Protein AF-0000000069062528 (afdb_homodimer)

Radius of gyration: 23.83 Å; Cα contacts (8 Å, |Δi|>4): 380; chains: 2; bounding box: 80×52×44 Å

pLDDT: mean 81.74, std 26.67, range [21.61, 98.94]

InterPro domains:
  IPR000010 Cystatin domain [PF00031] (59-100)
  IPR000010 Cystatin domain [cd00042] (25-85)
  IPR001713 Proteinase inhibitor I25A, stefin [PTHR11414] (23-120)
  IPR018073 Proteinase inhibitor I25, cystatin, conserved site [PS00287] (70-83)
  IPR046350 Cystatin superfamily [SSF54403] (22-120)

Organism: Magallana gigas (NCBI:txid29159)

Sequence (240 aa):
MQTFVFVAVALSVVCLVESRGLAGGLGRTKNATPQTQRLVDSVRDEILGQLPLGYDREQPLQLTAVSYREQVVAGVNYFIKVETGFNRYIHVRIYKDLRGDASVTSVQLEKTLSDPIEYFMQTFVFVAVALSVVCLVESRGLAGGLGRTKNATPQTQRLVDSVRDEILGQLPLGYDREQPLQLTAVSYREQVVAGVNYFIKVETGFNRYIHVRIYKDLRGDASVTSVQLEKTLSDPIEYF

Structure (mmCIF, N/CA/C/O backbone):
data_AF-0000000069062528-model_v1
#
loop_
_entity.id
_entity.type
_entity.pdbx_description
1 polymer 'Cystatin domain-containing protein'
#
loop_
_atom_site.group_PDB
_atom_site.id
_atom_site.type_symbol
_atom_site.label_atom_id
_atom_site.label_alt_id
_atom_site.label_comp_id
_atom_site.label_asym_id
_atom_site.label_entity_id
_atom_site.label_seq_id
_atom_site.pdbx_PDB_ins_code
_atom_site.Cartn_x
_atom_site.Cartn_y
_atom_site.Cartn_z
_atom_site.occupancy
_atom_site.B_iso_or_equiv
_atom_site.auth_seq_id
_atom_site.auth_comp_id
_atom_site.auth_asym_id
_atom_site.auth_atom_id
_atom_site.pdbx_PDB_model_num
ATOM 1 N N . MET A 1 1 ? -61.5 -9.25 10.086 1 27.09 1 MET A N 1
ATOM 2 C CA . MET A 1 1 ? -60.438 -9.164 11.078 1 27.09 1 MET A CA 1
ATOM 3 C C . MET A 1 1 ? -59.094 -9.492 10.445 1 27.09 1 MET A C 1
ATOM 5 O O . MET A 1 1 ? -58.719 -10.664 10.328 1 27.09 1 MET A O 1
ATOM 9 N N . GLN A 1 2 ? -58.688 -8.789 9.469 1 34.03 2 GLN A N 1
ATOM 10 C CA . GLN A 1 2 ? -57.531 -8.898 8.57 1 34.03 2 GLN A CA 1
ATOM 11 C C . GLN A 1 2 ? -56.219 -8.555 9.297 1 34.03 2 GLN A C 1
ATOM 13 O O . GLN A 1 2 ? -56.062 -7.426 9.766 1 34.03 2 GLN A O 1
ATOM 18 N N . THR A 1 3 ? -55.594 -9.609 10.031 1 31.77 3 THR A N 1
ATOM 19 C CA . THR A 1 3 ? -54.406 -9.469 10.867 1 31.77 3 THR A CA 1
ATOM 20 C C . THR A 1 3 ? -53.188 -9.195 10.008 1 31.77 3 THR A C 1
ATOM 22 O O . THR A 1 3 ? -52.844 -9.969 9.109 1 31.77 3 THR A O 1
ATOM 25 N N . PHE A 1 4 ? -52.906 -7.992 9.766 1 29.72 4 PHE A N 1
ATOM 26 C CA . PHE A 1 4 ? -51.688 -7.551 9.062 1 29.72 4 PHE A CA 1
ATOM 27 C C . PHE A 1 4 ? -50.438 -7.867 9.883 1 29.72 4 PHE A C 1
ATOM 29 O O . PHE A 1 4 ? -50.281 -7.367 10.992 1 29.72 4 PHE A O 1
ATOM 36 N N . VAL A 1 5 ? -49.906 -9.117 9.836 1 25.5 5 VAL A N 1
ATOM 37 C CA . VAL A 1 5 ? -48.688 -9.406 10.555 1 25.5 5 VAL A CA 1
ATOM 38 C C . VAL A 1 5 ? -47.5 -8.672 9.898 1 25.5 5 VAL A C 1
ATOM 40 O O . VAL A 1 5 ? -47.281 -8.82 8.695 1 25.5 5 VAL A O 1
ATOM 43 N N . PHE A 1 6 ? -47.094 -7.547 10.398 1 25.62 6 PHE A N 1
ATOM 44 C CA . PHE A 1 6 ? -45.938 -6.785 10 1 25.62 6 PHE A CA 1
ATOM 45 C C . PHE A 1 6 ? -44.656 -7.543 10.336 1 25.62 6 PHE A C 1
ATOM 47 O O . PH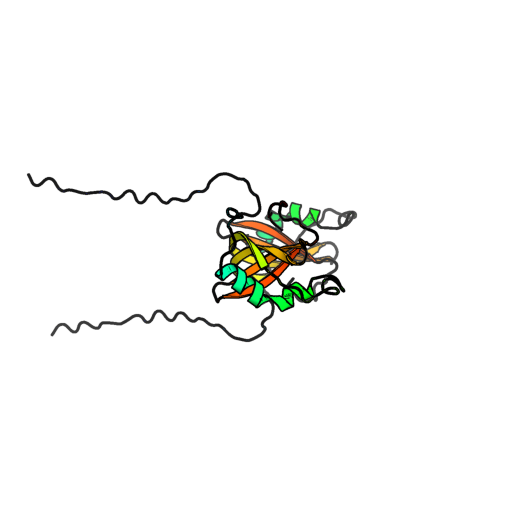E A 1 6 ? -44.375 -7.809 11.508 1 25.62 6 PHE A O 1
ATOM 54 N N . VAL A 1 7 ? -44.25 -8.594 9.734 1 24.59 7 VAL A N 1
ATOM 55 C CA . VAL A 1 7 ? -42.969 -9.148 10.164 1 24.59 7 VAL A CA 1
ATOM 56 C C . VAL A 1 7 ? -41.812 -8.234 9.719 1 24.59 7 VAL A C 1
ATOM 58 O O . VAL A 1 7 ? -41.656 -7.984 8.523 1 24.59 7 VAL A O 1
ATOM 61 N N . ALA A 1 8 ? -41.469 -7.309 10.633 1 25 8 ALA A N 1
ATOM 62 C CA . ALA A 1 8 ? -40.25 -6.512 10.469 1 25 8 ALA A CA 1
ATOM 63 C C . ALA A 1 8 ? -39 -7.402 10.352 1 25 8 ALA A C 1
ATOM 65 O O . ALA A 1 8 ? -38.75 -8.227 11.227 1 25 8 ALA A O 1
ATOM 66 N N . VAL A 1 9 ? -38.5 -7.668 9.125 1 26.27 9 VAL A N 1
ATOM 67 C CA . VAL A 1 9 ? -37.281 -8.352 8.797 1 26.27 9 VAL A CA 1
ATOM 68 C C . VAL A 1 9 ? -36.094 -7.531 9.305 1 26.27 9 VAL A C 1
ATOM 70 O O . VAL A 1 9 ? -35.875 -6.398 8.867 1 26.27 9 VAL A O 1
ATOM 73 N N . ALA A 1 10 ? -35.656 -7.766 10.641 1 23.61 10 ALA A N 1
ATOM 74 C CA . ALA A 1 10 ? -34.438 -7.176 11.203 1 23.61 10 ALA A CA 1
ATOM 75 C C . ALA A 1 10 ? -33.219 -7.48 10.32 1 23.61 10 ALA A C 1
ATOM 77 O O . ALA A 1 10 ? -32.938 -8.641 10.031 1 23.61 10 ALA A O 1
ATOM 78 N N . LEU A 1 11 ? -32.781 -6.617 9.469 1 27.12 11 LEU A N 1
ATOM 79 C CA . LEU A 1 11 ? -31.516 -6.574 8.742 1 27.12 11 LEU A CA 1
ATOM 80 C C . LEU A 1 11 ? -30.344 -6.562 9.711 1 27.12 11 LEU A C 1
ATOM 82 O O . LEU A 1 11 ? -30.156 -5.594 10.453 1 27.12 11 LEU A O 1
ATOM 86 N N . SER A 1 12 ? -30.016 -7.703 10.445 1 25.52 12 SER A N 1
ATOM 87 C CA . SER A 1 12 ? -28.828 -7.723 11.305 1 25.52 12 SER A CA 1
ATOM 88 C C . SER A 1 12 ? -27.562 -7.422 10.508 1 25.52 12 SER A C 1
ATOM 90 O O . SER A 1 12 ? -27.281 -8.094 9.516 1 25.52 12 SER A O 1
ATOM 92 N N . VAL A 1 13 ? -27.125 -6.219 10.477 1 26.12 13 VAL A N 1
ATOM 93 C CA . VAL A 1 13 ? -25.781 -5.793 10.125 1 26.12 13 VAL A CA 1
ATOM 94 C C . VAL A 1 13 ? -24.766 -6.48 11.031 1 26.12 13 VAL A C 1
ATOM 96 O O . VAL A 1 13 ? -24.672 -6.156 12.219 1 26.12 13 VAL A O 1
ATOM 99 N N . VAL A 1 14 ? -24.641 -7.836 11.047 1 25.23 14 VAL A N 1
ATOM 100 C CA . VAL A 1 14 ? -23.594 -8.445 11.852 1 25.23 14 VAL A CA 1
ATOM 101 C C . VAL A 1 14 ? -22.25 -7.754 11.562 1 25.23 14 VAL A C 1
ATOM 103 O O . VAL A 1 14 ? -21.719 -7.855 10.453 1 25.23 14 VAL A O 1
ATOM 106 N N . CYS A 1 15 ? -22.078 -6.555 12.086 1 26.94 15 CYS A N 1
ATOM 107 C CA . CYS A 1 15 ? -20.75 -5.973 12.242 1 26.94 15 CYS A CA 1
ATOM 108 C C . CYS A 1 15 ? -19.844 -6.895 13.047 1 26.94 15 CYS A C 1
ATOM 110 O O . CYS A 1 15 ? -19.922 -6.934 14.273 1 26.94 15 CYS A O 1
ATOM 112 N N . LEU A 1 16 ? -19.703 -8.203 12.75 1 25.55 16 LEU A N 1
ATOM 113 C CA . LEU A 1 16 ? -18.688 -9.023 13.406 1 25.55 16 LEU A CA 1
ATOM 114 C C . LEU A 1 16 ? -17.359 -8.289 13.484 1 25.55 16 LEU A C 1
ATOM 116 O O . LEU A 1 16 ? -16.609 -8.258 12.508 1 25.55 16 LEU A O 1
ATOM 120 N N . VAL A 1 17 ? -17.344 -7.07 14.141 1 30.36 17 VAL A N 1
ATOM 121 C CA . VAL A 1 17 ? -16.062 -6.457 14.492 1 30.36 17 VAL A CA 1
ATOM 122 C C . VAL A 1 17 ? -15.281 -7.387 15.422 1 30.36 17 VAL A C 1
ATOM 124 O O . VAL A 1 17 ? -15.555 -7.441 16.625 1 30.36 17 VAL A O 1
ATOM 127 N N . GLU A 1 18 ? -15.305 -8.773 15.445 1 31.06 18 GLU A N 1
ATOM 128 C CA . GLU A 1 18 ? -14.398 -9.586 16.25 1 31.06 18 GLU A CA 1
ATOM 129 C C . GLU A 1 18 ? -13.047 -8.898 16.406 1 31.06 18 GLU A C 1
ATOM 131 O O . GLU A 1 18 ? -12.477 -8.398 15.445 1 31.06 18 GLU A O 1
ATOM 136 N N . SER A 1 19 ? -12.641 -8.266 17.562 1 31.47 19 SER A N 1
ATOM 137 C CA . SER A 1 19 ? -11.469 -7.645 18.172 1 31.47 19 SER A CA 1
ATOM 138 C C . SER A 1 19 ? -10.195 -8.414 17.828 1 31.47 19 SER A C 1
ATOM 140 O O . SER A 1 19 ? -9.141 -8.18 18.406 1 31.47 19 SER A O 1
ATOM 142 N N . ARG A 1 20 ? -10.219 -9.852 17.812 1 32.06 20 ARG A N 1
ATOM 143 C CA . ARG A 1 20 ? -8.977 -10.609 17.938 1 32.06 20 ARG A CA 1
ATOM 144 C C . ARG A 1 20 ? -7.824 -9.891 17.25 1 32.06 20 ARG A C 1
ATOM 146 O O . ARG A 1 20 ? -8.023 -8.859 16.609 1 32.06 20 ARG A O 1
ATOM 153 N N . GLY A 1 21 ? -6.863 -10.789 16.562 1 32.59 21 GLY A N 1
ATOM 154 C CA . GLY A 1 21 ? -5.543 -10.609 15.992 1 32.59 21 GLY A CA 1
ATOM 155 C C . GLY A 1 21 ? -5.449 -9.414 15.062 1 32.59 21 GLY A C 1
ATOM 156 O O . GLY A 1 21 ? -5.961 -9.453 13.945 1 32.59 21 GLY A O 1
ATOM 157 N N 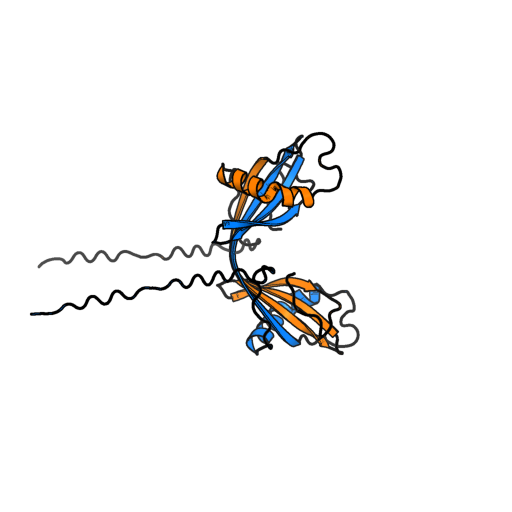. LEU A 1 22 ? -5.629 -8.289 15.492 1 35.56 22 LEU A N 1
ATOM 158 C CA . LEU A 1 22 ? -5.363 -7 14.859 1 35.56 22 LEU A CA 1
ATOM 159 C C . LEU A 1 22 ? -4.16 -7.094 13.922 1 35.56 22 LEU A C 1
ATOM 161 O O . LEU A 1 22 ? -3.518 -6.082 13.633 1 35.56 22 LEU A O 1
ATOM 165 N N . ALA A 1 23 ? -3.699 -8.172 13.641 1 43.81 23 ALA A N 1
ATOM 166 C CA . ALA A 1 23 ? -2.879 -8.148 12.438 1 43.81 23 ALA A CA 1
ATOM 167 C C . ALA A 1 23 ? -3.543 -7.324 11.336 1 43.81 23 ALA A C 1
ATOM 169 O O . ALA A 1 23 ? -4.73 -7.004 11.422 1 43.81 23 ALA A O 1
ATOM 170 N N . GLY A 1 24 ? -3.062 -6.789 10.359 1 53.84 24 GLY A N 1
ATOM 171 C CA . GLY A 1 24 ? -3.447 -5.992 9.203 1 53.84 24 GLY A CA 1
ATOM 172 C C . GLY A 1 24 ? -4.793 -6.391 8.625 1 53.84 24 GLY A C 1
ATOM 173 O O . GLY A 1 24 ? -5.141 -5.98 7.52 1 53.84 24 GLY A O 1
ATOM 174 N N . GLY A 1 25 ? -5.883 -7.109 9.594 1 71.88 25 GLY A N 1
ATOM 175 C CA . GLY A 1 25 ? -7.168 -7.488 9.023 1 71.88 25 GLY A CA 1
ATOM 176 C C . GLY A 1 25 ? -7.07 -8.664 8.07 1 71.88 25 GLY A C 1
ATOM 177 O O . GLY A 1 25 ? -7.945 -8.859 7.223 1 71.88 25 GLY A O 1
ATOM 178 N N . LEU A 1 26 ? -6.062 -9.523 8.109 1 87.88 26 LEU A N 1
ATOM 179 C CA . LEU A 1 26 ? -5.887 -10.625 7.168 1 87.88 26 LEU A CA 1
ATOM 180 C C . LEU A 1 26 ? -6.77 -11.812 7.543 1 87.88 26 LEU A C 1
ATOM 182 O O . LEU A 1 26 ? -6.875 -12.164 8.719 1 87.88 26 LEU A O 1
ATOM 186 N N . GLY A 1 27 ? -7.449 -12.414 6.582 1 93.5 27 GLY A N 1
ATOM 187 C CA . GLY A 1 27 ? -8.25 -13.609 6.777 1 93.5 27 GLY A CA 1
ATOM 188 C C . GLY A 1 27 ? -7.426 -14.844 7.082 1 93.5 27 GLY A C 1
ATOM 189 O O . GLY A 1 27 ? -6.215 -14.75 7.293 1 93.5 27 GLY A O 1
ATOM 190 N N . ARG A 1 28 ? -8.078 -15.914 7.18 1 94.81 28 ARG A N 1
ATOM 191 C CA . ARG A 1 28 ? -7.414 -17.188 7.43 1 94.81 28 ARG A CA 1
ATOM 192 C C . ARG A 1 28 ? -6.633 -17.641 6.203 1 94.81 28 ARG A C 1
ATOM 194 O O . ARG A 1 28 ? -6.941 -17.25 5.078 1 94.81 28 ARG A O 1
ATOM 201 N N . THR A 1 29 ? -5.609 -18.516 6.496 1 97.62 29 THR A N 1
ATOM 202 C CA . THR A 1 29 ? -4.879 -19.141 5.395 1 97.62 29 THR A CA 1
ATOM 203 C C . THR A 1 29 ? -5.734 -20.188 4.695 1 97.62 29 THR A C 1
ATOM 205 O O . THR A 1 29 ? -6.379 -21 5.352 1 97.62 29 THR A O 1
ATOM 208 N N . LYS A 1 30 ? -5.773 -20.156 3.43 1 98.19 30 LYS A N 1
ATOM 209 C CA . LYS A 1 30 ? -6.488 -21.125 2.586 1 98.19 30 LYS A CA 1
ATOM 210 C C . LYS A 1 30 ? -5.562 -21.734 1.541 1 98.19 30 LYS A C 1
ATOM 212 O O . LYS A 1 30 ? -4.578 -21.109 1.135 1 98.19 30 LYS A O 1
ATOM 217 N N . ASN A 1 31 ? -5.938 -22.859 1.146 1 98.62 31 ASN A N 1
ATOM 218 C CA . ASN A 1 31 ? -5.234 -23.438 0.002 1 98.62 31 ASN A CA 1
ATOM 219 C C . ASN A 1 31 ? -5.535 -22.672 -1.281 1 98.62 31 ASN A C 1
ATOM 221 O O . ASN A 1 31 ? -6.648 -22.172 -1.465 1 98.62 31 ASN A O 1
ATOM 225 N N . ALA A 1 32 ? -4.512 -22.688 -2.113 1 98.5 32 ALA A N 1
ATOM 226 C CA . ALA A 1 32 ? -4.715 -22.031 -3.406 1 98.5 32 ALA A CA 1
ATOM 227 C C . ALA A 1 32 ? -5.809 -22.734 -4.207 1 98.5 32 ALA A C 1
ATOM 229 O O . ALA A 1 32 ? -6.004 -23.938 -4.078 1 98.5 32 ALA A O 1
ATOM 230 N N . THR A 1 33 ? -6.512 -21.922 -5.051 1 98.25 33 THR A N 1
ATOM 231 C CA . THR A 1 33 ? -7.543 -22.375 -5.98 1 98.25 33 THR A CA 1
ATOM 232 C C . THR A 1 33 ? -7.156 -22.031 -7.418 1 98.25 33 THR A C 1
ATOM 234 O O . THR A 1 33 ? -6.188 -21.312 -7.656 1 98.25 33 THR A O 1
ATOM 237 N N . PRO A 1 34 ? -7.871 -22.594 -8.359 1 98.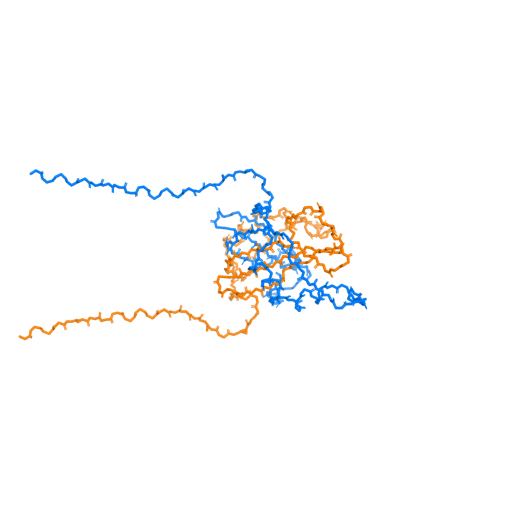12 34 PRO A N 1
ATOM 238 C CA . PRO A 1 34 ? -7.617 -22.172 -9.734 1 98.12 34 PRO A CA 1
ATOM 239 C C . PRO A 1 34 ? -7.734 -20.656 -9.922 1 98.12 34 PRO A C 1
ATOM 241 O O . PRO A 1 34 ? -7.008 -20.062 -10.727 1 98.12 34 PRO A O 1
ATOM 244 N N . GLN A 1 35 ? -8.57 -20.078 -9.156 1 96.69 35 GLN A N 1
ATOM 245 C CA . GLN A 1 35 ? -8.742 -18.625 -9.242 1 96.69 35 GLN A CA 1
ATOM 246 C C . GLN A 1 35 ? -7.488 -17.906 -8.758 1 96.69 35 GLN A C 1
ATOM 248 O O . GLN A 1 35 ? -7.062 -16.922 -9.367 1 96.69 35 GLN A O 1
ATOM 253 N N . THR A 1 36 ? -6.902 -18.375 -7.68 1 98 36 THR A N 1
ATOM 254 C CA . THR A 1 36 ? -5.691 -17.734 -7.176 1 98 36 THR A CA 1
ATOM 255 C C . THR A 1 36 ? -4.531 -17.938 -8.148 1 98 36 THR A C 1
ATOM 257 O O . THR A 1 36 ? -3.691 -17.047 -8.312 1 98 36 THR A O 1
ATOM 260 N N . GLN A 1 37 ? -4.5 -19.125 -8.766 1 98.75 37 GLN A N 1
ATOM 261 C CA . GLN A 1 37 ? -3.465 -19.344 -9.773 1 98.75 37 GLN A CA 1
ATOM 262 C C . GLN A 1 37 ? -3.619 -18.375 -10.945 1 98.75 37 GLN A C 1
ATOM 264 O O . GLN A 1 37 ? -2.633 -17.828 -11.438 1 98.75 37 GLN A O 1
ATOM 269 N N . ARG A 1 38 ? -4.891 -18.156 -11.414 1 98.38 38 ARG A N 1
ATOM 270 C CA . ARG A 1 38 ? -5.137 -17.219 -12.508 1 98.38 38 ARG A CA 1
ATOM 271 C C . ARG A 1 38 ? -4.707 -15.812 -12.125 1 98.38 38 ARG A C 1
ATOM 273 O O . ARG A 1 38 ? -4.219 -15.055 -12.969 1 98.38 38 ARG A O 1
ATOM 280 N N . LEU A 1 39 ? -4.898 -15.484 -10.891 1 98.56 39 LEU A N 1
ATOM 281 C CA . LEU A 1 39 ? -4.473 -14.172 -10.406 1 98.56 39 LEU A CA 1
ATOM 282 C C . LEU A 1 39 ? -2.957 -14.023 -10.508 1 98.56 39 LEU A C 1
ATOM 284 O O . LEU A 1 39 ? -2.459 -13.039 -11.055 1 98.56 39 LEU A O 1
ATOM 288 N N . VAL A 1 40 ? -2.186 -14.961 -10.055 1 98.75 40 VAL A N 1
ATOM 289 C CA . VAL A 1 40 ? -0.729 -14.953 -10.141 1 98.75 40 VAL A CA 1
ATOM 290 C C . VAL A 1 40 ? -0.293 -14.883 -11.602 1 98.75 40 VAL A C 1
ATOM 292 O O . VAL A 1 40 ? 0.591 -14.102 -11.953 1 98.75 40 VAL A O 1
ATOM 295 N N . ASP A 1 41 ? -1.004 -15.648 -12.406 1 98.5 41 ASP A N 1
ATOM 296 C CA . ASP A 1 41 ? -0.667 -15.664 -13.82 1 98.5 41 ASP A CA 1
ATOM 297 C C . ASP A 1 41 ? -0.861 -14.289 -14.453 1 98.5 41 ASP A C 1
ATOM 299 O O . ASP A 1 41 ? -0.072 -13.867 -15.297 1 98.5 41 ASP A O 1
ATOM 303 N N . SER A 1 42 ? -1.877 -13.648 -14.055 1 98.38 42 SER A N 1
ATOM 304 C CA . SER A 1 42 ? -2.248 -12.383 -14.672 1 98.38 42 SER A CA 1
ATOM 305 C C . SER A 1 42 ? -1.217 -11.297 -14.383 1 98.38 42 SER A C 1
ATOM 307 O O . SER A 1 42 ? -1.128 -10.305 -15.102 1 98.38 42 SER A O 1
ATOM 309 N N . VAL A 1 43 ? -0.436 -11.43 -13.32 1 98.44 43 VAL A N 1
ATOM 310 C CA . VAL A 1 43 ? 0.537 -10.414 -12.945 1 98.44 43 VAL A CA 1
ATOM 311 C C . VAL A 1 43 ? 1.947 -10.992 -13.016 1 98.44 43 VAL A C 1
ATOM 313 O O . VAL A 1 43 ? 2.859 -10.5 -12.344 1 98.44 43 VAL A O 1
ATOM 316 N N . ARG A 1 44 ? 2.119 -12 -13.727 1 97.81 44 ARG A N 1
ATOM 317 C CA . ARG A 1 44 ? 3.379 -12.734 -13.797 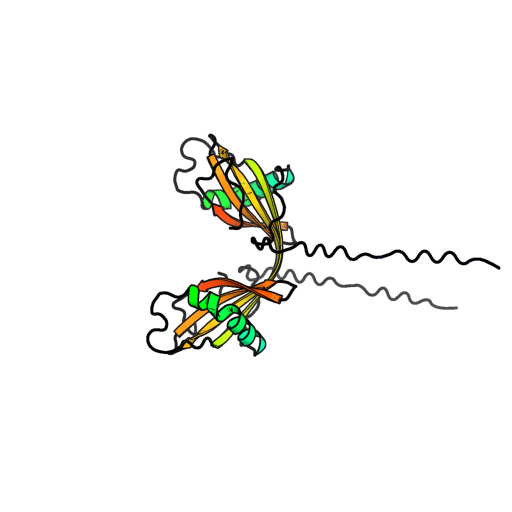1 97.81 44 ARG A CA 1
ATOM 318 C C . ARG A 1 44 ? 4.539 -11.797 -14.125 1 97.81 44 ARG A C 1
ATOM 320 O O . ARG A 1 44 ? 5.574 -11.828 -13.461 1 97.81 44 ARG A O 1
ATOM 327 N N . ASP A 1 45 ? 4.395 -10.961 -15.141 1 96.5 45 ASP A N 1
ATOM 328 C CA . ASP A 1 45 ? 5.48 -10.094 -15.578 1 96.5 45 ASP A CA 1
ATOM 329 C C . ASP A 1 45 ? 5.871 -9.102 -14.477 1 96.5 45 ASP A C 1
ATOM 331 O O . ASP A 1 45 ? 7.051 -8.789 -14.312 1 96.5 45 ASP A O 1
ATOM 335 N N . GLU A 1 46 ? 4.863 -8.641 -13.797 1 97.38 46 GLU A N 1
ATOM 336 C CA . GLU A 1 46 ? 5.145 -7.723 -12.695 1 97.38 46 GLU A CA 1
ATOM 337 C C . GLU A 1 46 ? 5.926 -8.414 -11.586 1 97.38 46 GLU A C 1
ATOM 339 O O . GLU A 1 46 ? 6.855 -7.84 -11.016 1 97.38 46 GLU A O 1
ATOM 344 N N . ILE A 1 47 ? 5.57 -9.664 -11.281 1 97.81 47 ILE A N 1
ATOM 345 C CA . ILE A 1 47 ? 6.277 -10.43 -10.258 1 97.81 47 ILE A CA 1
ATOM 346 C C . ILE A 1 47 ? 7.73 -10.641 -10.68 1 97.81 47 ILE A C 1
ATOM 348 O O . ILE A 1 47 ? 8.656 -10.359 -9.914 1 97.81 47 ILE A O 1
ATOM 352 N N . LEU A 1 48 ? 7.887 -11.109 -11.852 1 94.94 48 LEU A N 1
ATOM 353 C CA . LEU A 1 48 ? 9.227 -11.398 -12.352 1 94.94 48 LEU A CA 1
ATOM 354 C C . LEU A 1 48 ? 10.102 -10.148 -12.32 1 94.94 48 LEU A C 1
ATOM 356 O O . LEU A 1 48 ? 11.297 -10.227 -12.039 1 94.94 48 LEU A O 1
ATOM 360 N N . GLY A 1 49 ? 9.523 -9.039 -12.609 1 94.81 49 GLY A N 1
ATOM 361 C CA . GLY A 1 49 ? 10.25 -7.777 -12.602 1 94.81 49 GLY A CA 1
ATOM 362 C C . GLY A 1 49 ? 10.758 -7.383 -11.227 1 94.81 49 GLY A C 1
ATOM 363 O O . GLY A 1 49 ? 11.641 -6.531 -11.109 1 94.81 49 GLY A O 1
ATOM 364 N N . GLN A 1 50 ? 10.25 -7.957 -10.195 1 95.19 50 GLN A N 1
ATOM 365 C CA . GLN A 1 50 ? 10.648 -7.613 -8.836 1 95.19 50 GLN A CA 1
ATOM 366 C C . GLN A 1 50 ? 11.648 -8.625 -8.281 1 95.19 50 GLN A C 1
ATOM 368 O O . GLN A 1 50 ? 12.18 -8.438 -7.184 1 95.19 50 GLN A O 1
ATOM 373 N N . LEU A 1 51 ? 11.906 -9.648 -8.984 1 94.44 51 LEU A N 1
ATOM 374 C CA . LEU A 1 51 ? 12.891 -10.633 -8.555 1 94.44 51 LEU A CA 1
ATOM 375 C C . LEU A 1 51 ? 14.305 -10.18 -8.898 1 94.44 51 LEU A C 1
ATOM 377 O O . LEU A 1 51 ? 14.508 -9.453 -9.875 1 94.44 51 LEU A O 1
ATOM 381 N N . PRO A 1 52 ? 15.25 -10.617 -8.102 1 93.31 52 PRO A N 1
ATOM 382 C CA . PRO A 1 52 ? 16.625 -10.25 -8.414 1 93.31 52 PRO A CA 1
ATOM 383 C C . PRO A 1 52 ? 17.094 -10.828 -9.75 1 93.31 52 PRO A C 1
ATOM 385 O O . PRO A 1 52 ? 16.609 -11.867 -10.188 1 93.31 52 PRO A O 1
ATOM 388 N N . LEU A 1 53 ? 18.016 -10.156 -10.234 1 89.25 53 LEU A N 1
ATOM 389 C CA . LEU A 1 53 ? 18.625 -10.648 -11.461 1 89.25 53 LEU A CA 1
ATOM 390 C C . LEU A 1 53 ? 19.156 -12.07 -11.281 1 89.25 53 LEU A C 1
ATOM 392 O O . LEU A 1 53 ? 19.766 -12.375 -10.258 1 89.25 53 LEU A O 1
ATOM 396 N N . GLY A 1 54 ? 18.844 -12.938 -12.219 1 86.75 54 GLY A N 1
ATOM 397 C CA . GLY A 1 54 ? 19.359 -14.297 -12.172 1 86.75 54 GLY A CA 1
ATOM 398 C C . GLY A 1 54 ? 18.484 -15.242 -11.375 1 86.75 54 GLY A C 1
ATOM 399 O O . GLY A 1 54 ? 18.812 -16.422 -11.227 1 86.75 54 GLY A O 1
ATOM 400 N N . TYR A 1 55 ? 17.484 -14.75 -10.914 1 89.88 55 TYR A N 1
ATOM 401 C CA . TYR A 1 55 ? 16.594 -15.578 -10.125 1 89.88 55 TYR A CA 1
ATOM 402 C C . TYR A 1 55 ? 16.125 -16.797 -10.914 1 89.88 55 TYR A C 1
ATOM 404 O O . TYR A 1 55 ? 15.906 -17.875 -10.352 1 89.88 55 TYR A O 1
ATOM 412 N N . ASP A 1 56 ? 15.984 -16.578 -12.258 1 76.5 56 ASP A N 1
ATOM 413 C CA . ASP A 1 56 ? 15.5 -17.625 -13.148 1 76.5 56 ASP A CA 1
ATOM 414 C C . ASP A 1 56 ? 16.641 -18.297 -13.898 1 76.5 56 ASP A C 1
ATOM 416 O O . ASP A 1 56 ? 16.438 -18.906 -14.945 1 76.5 56 ASP A O 1
ATOM 420 N N . ARG A 1 57 ? 17.812 -18.141 -13.578 1 76.31 57 ARG A N 1
ATOM 421 C CA . ARG A 1 57 ? 18.969 -18.562 -14.359 1 76.31 57 ARG A CA 1
ATOM 422 C C . ARG A 1 57 ? 18.922 -20.062 -14.625 1 76.31 57 ARG A C 1
ATOM 424 O O . ARG A 1 57 ? 19.375 -20.516 -15.68 1 76.31 57 ARG A O 1
ATOM 431 N N . GLU A 1 58 ? 18.438 -20.828 -13.789 1 67 58 GLU A N 1
ATOM 432 C CA . GLU A 1 58 ? 18.594 -22.266 -13.969 1 67 58 GLU A CA 1
ATOM 433 C C . GLU A 1 58 ? 17.438 -22.844 -14.797 1 67 58 GLU A C 1
ATOM 435 O O . GLU A 1 58 ? 17.625 -23.812 -15.531 1 67 58 GLU A O 1
ATOM 440 N N . GLN A 1 59 ? 16.312 -22.328 -14.922 1 71.38 59 GLN A N 1
ATOM 441 C CA . GLN A 1 59 ? 15.125 -22.797 -15.633 1 71.38 59 GLN A CA 1
ATOM 442 C C . GLN A 1 59 ? 14.023 -21.734 -15.641 1 71.38 59 GLN A C 1
ATOM 444 O O . GLN A 1 59 ? 14.062 -20.797 -14.836 1 71.38 59 GLN A O 1
ATOM 449 N N . PRO A 1 60 ? 13.203 -21.859 -16.672 1 79.19 60 PRO A N 1
ATOM 450 C CA . PRO A 1 60 ? 12.039 -20.969 -16.609 1 79.19 60 PRO A CA 1
ATOM 451 C C . PRO A 1 60 ? 11.273 -21.078 -15.305 1 79.19 60 PRO A C 1
ATOM 453 O O . PRO A 1 60 ? 11.07 -22.188 -14.797 1 79.19 60 PRO A O 1
ATOM 456 N N . LEU A 1 61 ? 10.984 -19.969 -14.781 1 88.06 61 LEU A N 1
ATOM 457 C CA . LEU A 1 61 ? 10.297 -19.969 -13.492 1 88.06 61 LEU A CA 1
ATOM 458 C C . LEU A 1 61 ? 8.82 -20.312 -13.664 1 88.06 61 LEU A C 1
ATOM 460 O O . LEU A 1 61 ? 8.172 -19.828 -14.594 1 88.06 61 LEU A O 1
ATOM 464 N N . GLN A 1 62 ? 8.445 -21.281 -12.938 1 92.5 62 GLN A N 1
ATOM 465 C CA . GLN A 1 62 ? 7.02 -21.531 -12.805 1 92.5 62 GLN A CA 1
ATOM 466 C C . GLN A 1 62 ? 6.48 -20.969 -11.492 1 92.5 62 GLN A C 1
ATOM 468 O O . GLN A 1 62 ? 6.953 -21.344 -10.414 1 92.5 62 GLN A O 1
ATOM 473 N N . LEU A 1 63 ? 5.555 -20.062 -11.609 1 97.81 63 LEU A N 1
ATOM 474 C CA . LEU A 1 63 ? 4.934 -19.5 -10.422 1 97.81 63 LEU A CA 1
ATOM 475 C C . LEU A 1 63 ? 3.672 -20.266 -10.047 1 97.81 63 LEU A C 1
ATOM 477 O O . LEU A 1 63 ? 2.645 -20.156 -10.719 1 97.81 63 LEU A O 1
ATOM 481 N N . THR A 1 64 ? 3.77 -21.047 -9.016 1 98.56 64 THR A N 1
ATOM 482 C CA . THR A 1 64 ? 2.643 -21.859 -8.57 1 98.56 64 THR A CA 1
ATOM 483 C C . THR A 1 64 ? 2.09 -21.344 -7.246 1 98.56 64 THR A C 1
ATOM 485 O O . THR A 1 64 ? 2.803 -21.312 -6.242 1 98.56 64 THR A O 1
ATOM 488 N N . ALA A 1 65 ? 0.831 -20.906 -7.254 1 98.81 65 ALA A N 1
ATOM 489 C CA . ALA A 1 65 ? 0.175 -20.5 -6.016 1 98.81 65 ALA A CA 1
ATOM 490 C C . ALA A 1 65 ? 0.011 -21.688 -5.066 1 98.81 65 ALA A C 1
ATOM 492 O O . ALA A 1 65 ? -0.469 -22.75 -5.469 1 98.81 65 ALA A O 1
ATOM 493 N N . VAL A 1 66 ? 0.389 -21.547 -3.844 1 98.88 66 VAL A N 1
ATOM 494 C CA . VAL A 1 66 ? 0.365 -22.641 -2.875 1 98.88 66 VAL A CA 1
ATOM 495 C C . VAL A 1 66 ? -0.748 -22.406 -1.856 1 98.88 66 VAL A C 1
ATOM 497 O O . VAL A 1 66 ? -1.584 -23.281 -1.625 1 98.88 66 VAL A O 1
ATOM 500 N N . SER A 1 67 ? -0.767 -21.312 -1.211 1 98.88 67 SER A N 1
ATOM 501 C CA . SER A 1 67 ? -1.749 -20.875 -0.225 1 98.88 67 SER A CA 1
ATOM 502 C C . SER A 1 67 ? -1.898 -19.344 -0.233 1 98.88 67 SER A C 1
ATOM 504 O O . SER A 1 67 ? -1.164 -18.656 -0.936 1 98.88 67 SER A O 1
ATOM 506 N N . TYR A 1 68 ? -2.914 -18.891 0.462 1 98.62 68 TYR A N 1
ATOM 507 C CA . TYR A 1 68 ? -3.131 -17.453 0.439 1 98.62 68 TYR A CA 1
ATOM 508 C C . TYR A 1 68 ? -3.99 -17.016 1.619 1 98.62 68 TYR A C 1
ATOM 510 O O . TYR A 1 68 ? -4.648 -17.844 2.258 1 98.62 68 TYR A O 1
ATOM 518 N N . ARG A 1 69 ? -3.879 -15.758 1.878 1 97.94 69 ARG A N 1
ATOM 519 C CA . ARG A 1 69 ? -4.793 -15.008 2.736 1 97.94 69 ARG A CA 1
ATOM 520 C C . ARG A 1 69 ? -5.359 -13.797 2.008 1 97.94 69 ARG A C 1
ATOM 522 O O . ARG A 1 69 ? -4.703 -13.234 1.129 1 97.94 69 ARG A O 1
ATOM 529 N N . GLU A 1 70 ? -6.527 -13.469 2.291 1 97.44 70 GLU A N 1
ATOM 530 C CA . GLU A 1 70 ? -7.137 -12.32 1.628 1 97.44 70 GLU A CA 1
ATOM 531 C C . GLU A 1 70 ? -7.605 -11.281 2.643 1 97.44 70 GLU A C 1
ATOM 533 O O . GLU A 1 70 ? -7.926 -11.625 3.785 1 97.44 70 GLU A O 1
ATOM 538 N N . GLN A 1 71 ? -7.668 -10.094 2.258 1 94.94 71 GLN A N 1
ATOM 539 C CA . GLN A 1 71 ? -8.141 -8.953 3.031 1 94.94 71 GLN A CA 1
ATOM 540 C C . GLN A 1 71 ? -8.984 -8.016 2.17 1 94.94 71 GLN A C 1
ATOM 542 O O . GLN A 1 71 ? -8.523 -7.535 1.133 1 94.94 71 GLN A O 1
ATOM 547 N N . VAL A 1 72 ? -10.234 -7.848 2.658 1 93.12 72 VAL A N 1
ATOM 548 C CA . VAL A 1 72 ? -11.07 -6.836 2.018 1 93.12 72 VAL A CA 1
ATOM 549 C C . VAL A 1 72 ? -10.641 -5.441 2.477 1 93.12 72 VAL A C 1
ATOM 551 O O . VAL A 1 72 ? -10.602 -5.164 3.678 1 93.12 72 VAL A O 1
ATOM 554 N N . VAL A 1 73 ? -10.258 -4.648 1.521 1 92.31 73 VAL A N 1
ATOM 555 C CA . VAL A 1 73 ? -9.875 -3.277 1.836 1 92.31 73 VAL A CA 1
ATOM 556 C C . VAL A 1 73 ? -10.859 -2.301 1.203 1 92.31 73 VAL A C 1
ATOM 558 O O . VAL A 1 73 ? -11.242 -2.459 0.041 1 92.31 73 VAL A O 1
ATOM 561 N N . ALA A 1 74 ? -11.375 -1.384 1.953 1 92.19 74 ALA A N 1
ATOM 562 C CA . ALA A 1 74 ? -12.266 -0.3 1.541 1 92.19 74 ALA A CA 1
ATOM 563 C C . ALA A 1 74 ? -12.008 0.961 2.361 1 92.19 74 ALA A C 1
ATOM 565 O O . ALA A 1 74 ? -11.992 0.916 3.594 1 92.19 74 ALA A O 1
ATOM 566 N N . GLY A 1 75 ? -11.742 2.062 1.723 1 95.06 75 GLY A N 1
ATOM 567 C CA . GLY A 1 75 ? -11.445 3.324 2.383 1 95.06 75 GLY A CA 1
ATOM 568 C C . GLY A 1 75 ? -10.93 4.387 1.432 1 95.06 75 GLY A C 1
ATOM 569 O O . GLY A 1 75 ? -11.297 4.406 0.254 1 95.06 75 GLY A O 1
ATOM 570 N N . VAL A 1 76 ? -10.195 5.312 2.023 1 95.94 76 VAL A N 1
ATOM 571 C CA . VAL A 1 76 ? -9.68 6.418 1.23 1 95.94 76 VAL A CA 1
ATOM 572 C C . VAL A 1 76 ? -8.203 6.645 1.562 1 95.94 76 VAL A C 1
ATOM 574 O O . VAL A 1 76 ? -7.82 6.66 2.734 1 95.94 76 VAL A O 1
ATOM 577 N N . ASN A 1 77 ? -7.414 6.727 0.507 1 96.81 77 ASN A N 1
ATOM 578 C CA . ASN A 1 77 ? -6.062 7.254 0.653 1 96.81 77 ASN A CA 1
ATOM 579 C C . ASN A 1 77 ? -6.035 8.773 0.512 1 96.81 77 ASN A C 1
ATOM 581 O O . ASN A 1 77 ? -6.555 9.32 -0.463 1 96.81 77 ASN A O 1
ATOM 585 N N . TYR A 1 78 ? -5.414 9.367 1.478 1 97.94 78 TYR A N 1
ATOM 586 C CA . TYR A 1 78 ? -5.133 10.797 1.409 1 97.94 78 TYR A CA 1
ATOM 587 C C . TYR A 1 78 ? -3.648 11.055 1.179 1 97.94 78 TYR A C 1
ATOM 589 O O . TYR A 1 78 ? -2.812 10.672 2 1 97.94 78 TYR A O 1
ATOM 597 N N . PHE A 1 79 ? -3.365 11.664 0.074 1 98.5 79 PHE A N 1
ATOM 598 C CA . PHE A 1 79 ? -2.021 12.156 -0.214 1 98.5 79 PHE A CA 1
ATOM 599 C C . PHE A 1 79 ? -1.89 13.625 0.161 1 98.5 79 PHE A C 1
ATOM 601 O O . PHE A 1 79 ? -2.426 14.5 -0.527 1 98.5 79 PHE A O 1
ATOM 608 N N . ILE A 1 80 ? -1.119 13.867 1.174 1 98.81 80 ILE A N 1
ATOM 609 C CA . ILE A 1 80 ? -1.163 15.203 1.763 1 98.81 80 ILE A CA 1
ATOM 610 C C . ILE A 1 80 ? 0.229 15.828 1.725 1 98.81 80 ILE A C 1
ATOM 612 O O . ILE A 1 80 ? 1.211 15.195 2.125 1 98.81 80 ILE A O 1
ATOM 616 N N . LYS A 1 81 ? 0.313 16.984 1.213 1 98.94 81 LYS A N 1
ATOM 617 C CA . LYS A 1 81 ? 1.49 17.812 1.428 1 98.94 81 LYS A CA 1
ATOM 618 C C . LYS A 1 81 ? 1.473 18.438 2.818 1 98.94 81 LYS A C 1
ATOM 620 O O . LYS A 1 81 ? 0.506 19.109 3.193 1 98.94 81 LYS A O 1
ATOM 625 N N . VAL A 1 82 ? 2.492 18.234 3.539 1 98.88 82 VAL A N 1
ATOM 626 C CA . VAL A 1 82 ? 2.584 18.688 4.918 1 98.88 82 VAL A CA 1
ATOM 627 C C . VAL A 1 82 ? 3.801 19.609 5.078 1 98.88 82 VAL A C 1
ATOM 629 O O . VAL A 1 82 ? 4.914 19.234 4.699 1 98.88 82 VAL A O 1
ATOM 632 N N . GLU A 1 83 ? 3.58 20.734 5.59 1 98.19 83 GLU A N 1
ATOM 633 C CA . GLU A 1 83 ? 4.676 21.594 6.012 1 98.19 83 GLU A CA 1
ATOM 634 C C . GLU A 1 83 ? 5.137 21.25 7.426 1 98.19 83 GLU A C 1
ATOM 636 O O . GLU A 1 83 ? 4.32 21.156 8.344 1 98.19 83 GLU A O 1
ATOM 641 N N . THR A 1 84 ? 6.449 21.109 7.539 1 96.31 84 THR A N 1
ATOM 642 C CA . THR A 1 84 ? 6.973 20.688 8.828 1 96.31 84 THR A CA 1
ATOM 643 C C . THR A 1 84 ? 7.691 21.828 9.531 1 96.31 84 THR A C 1
ATOM 645 O O . THR A 1 84 ? 8.344 21.625 10.555 1 96.31 84 THR A O 1
ATOM 648 N N . GLY A 1 85 ? 7.594 22.938 9.07 1 90.88 85 GLY A N 1
ATOM 649 C CA . GLY A 1 85 ? 8.289 24.109 9.602 1 90.88 85 GLY A CA 1
ATOM 650 C C . GLY A 1 85 ? 9.469 24.531 8.742 1 90.88 85 GLY A C 1
ATOM 651 O O . GLY A 1 85 ? 10.055 23.719 8.039 1 90.88 85 GLY A O 1
ATOM 652 N N . PHE A 1 86 ? 9.805 25.828 8.742 1 87.44 86 PHE A N 1
ATOM 653 C CA . PHE A 1 86 ? 10.977 26.406 8.086 1 87.44 86 PHE A CA 1
ATOM 654 C C . PHE A 1 86 ? 10.953 26.109 6.594 1 87.44 86 PHE A C 1
ATOM 656 O O . PHE A 1 86 ? 11.977 25.734 6.016 1 87.44 86 PHE A O 1
ATOM 663 N N . ASN A 1 87 ? 9.852 26.141 6.051 1 92.5 87 ASN A N 1
ATOM 664 C CA . ASN A 1 87 ? 9.656 25.953 4.617 1 92.5 87 ASN A CA 1
ATOM 665 C C . ASN A 1 87 ? 10.086 24.562 4.168 1 92.5 87 ASN A C 1
ATOM 667 O O . ASN A 1 87 ? 10.648 24.406 3.084 1 92.5 87 ASN A O 1
ATOM 671 N N . ARG A 1 88 ? 9.977 23.625 5.098 1 94.56 88 ARG A N 1
ATOM 672 C CA . ARG A 1 88 ? 10.227 22.234 4.75 1 94.56 88 ARG A CA 1
ATOM 673 C C . ARG A 1 88 ? 8.914 21.484 4.523 1 94.56 88 ARG A C 1
ATOM 675 O O . ARG A 1 88 ? 7.934 21.703 5.234 1 94.56 88 ARG A O 1
ATOM 682 N N . TYR A 1 89 ? 8.938 20.594 3.506 1 97.69 89 TYR A N 1
ATOM 683 C CA . TYR A 1 89 ? 7.719 19.875 3.137 1 97.69 89 TYR A CA 1
ATOM 684 C C . TYR A 1 89 ? 7.98 18.391 2.996 1 97.69 89 TYR A C 1
ATOM 686 O O . TYR A 1 89 ? 9.047 17.984 2.525 1 97.69 89 TYR A O 1
ATOM 694 N N . ILE A 1 90 ? 7.035 17.609 3.354 1 98.5 90 ILE A N 1
ATOM 695 C CA . ILE A 1 90 ? 6.961 16.188 3.086 1 98.5 90 ILE A CA 1
ATOM 696 C C . ILE A 1 90 ? 5.617 15.844 2.445 1 98.5 90 ILE A C 1
ATOM 698 O O . ILE A 1 90 ? 4.672 16.641 2.512 1 98.5 90 ILE A O 1
ATOM 702 N N . HIS A 1 91 ? 5.516 14.781 1.774 1 98.88 91 HIS A N 1
ATOM 703 C CA . HIS A 1 91 ? 4.242 14.195 1.372 1 98.88 91 HIS A CA 1
ATOM 704 C C . HIS A 1 91 ? 3.928 12.945 2.186 1 98.88 91 HIS A C 1
ATOM 706 O O . HIS A 1 91 ? 4.777 12.062 2.324 1 98.88 91 HIS A O 1
ATOM 712 N N . VAL A 1 92 ? 2.721 12.914 2.682 1 98.81 92 VAL A N 1
ATOM 713 C CA . VAL A 1 92 ? 2.293 11.805 3.529 1 98.81 92 VAL A CA 1
ATOM 714 C C . VAL A 1 92 ? 1.076 11.117 2.91 1 98.81 92 VAL A C 1
ATOM 716 O O . VAL A 1 92 ? 0.125 11.789 2.496 1 98.81 92 VAL A O 1
ATOM 719 N N . ARG A 1 93 ? 1.134 9.844 2.836 1 98.19 93 ARG A N 1
ATOM 720 C CA . ARG A 1 93 ? -0.048 9.07 2.469 1 98.19 93 ARG A CA 1
ATOM 721 C C . ARG A 1 93 ? -0.692 8.438 3.697 1 98.19 93 ARG A C 1
ATOM 723 O O . ARG A 1 93 ? -0.05 7.668 4.418 1 98.19 93 ARG A O 1
ATOM 730 N N . ILE A 1 94 ? -1.882 8.812 3.926 1 98.44 94 ILE A N 1
ATOM 731 C CA . ILE A 1 94 ? -2.664 8.289 5.039 1 98.44 94 ILE A CA 1
ATOM 732 C C . ILE A 1 94 ? -3.842 7.473 4.508 1 98.44 94 ILE A C 1
ATOM 734 O O . ILE A 1 94 ? -4.641 7.973 3.711 1 98.44 94 ILE A O 1
ATOM 738 N N . TYR A 1 95 ? -3.955 6.238 4.953 1 96.69 95 TYR A N 1
ATOM 739 C CA . TYR A 1 95 ? -5.121 5.41 4.668 1 96.69 95 TYR A CA 1
ATOM 740 C C . TYR A 1 95 ? -6.145 5.504 5.797 1 96.69 95 TYR A C 1
ATOM 742 O O . TYR A 1 95 ? -5.801 5.316 6.965 1 96.69 95 TYR A O 1
ATOM 750 N N . LYS A 1 96 ? -7.34 5.82 5.434 1 97.25 96 LYS A N 1
ATOM 751 C CA . LYS A 1 96 ? -8.469 5.824 6.359 1 97.25 96 LYS A CA 1
ATOM 752 C C . LYS A 1 96 ? -9.531 4.82 5.934 1 97.25 96 LYS A C 1
ATOM 754 O O . LYS A 1 96 ? -10.078 4.914 4.832 1 97.25 96 LYS A O 1
ATOM 759 N N . ASP A 1 97 ? -9.867 3.91 6.816 1 93.81 97 ASP A N 1
ATOM 760 C CA . ASP A 1 97 ? -10.844 2.895 6.449 1 93.81 97 ASP A CA 1
ATOM 761 C C . ASP A 1 97 ? -12.266 3.385 6.711 1 93.81 97 ASP A C 1
ATOM 763 O O . ASP A 1 97 ? -12.469 4.523 7.137 1 93.81 97 ASP A O 1
ATOM 767 N N . LEU A 1 98 ? -13.273 2.564 6.426 1 89 98 LEU A N 1
ATOM 768 C CA . LEU A 1 98 ? -14.68 2.934 6.488 1 89 98 LEU A CA 1
ATOM 769 C C . LEU A 1 98 ? -15.117 3.18 7.93 1 89 98 LEU A C 1
ATOM 771 O O . LEU A 1 98 ? -16.141 3.812 8.172 1 89 98 LEU A O 1
ATOM 775 N N . ARG A 1 99 ? -14.391 2.639 8.922 1 92.62 99 ARG A N 1
ATOM 776 C CA . ARG A 1 99 ? -14.711 2.832 10.336 1 92.62 99 ARG A CA 1
ATOM 777 C C . ARG A 1 99 ? -14.078 4.117 10.867 1 92.62 99 ARG A C 1
ATOM 779 O O . ARG A 1 99 ? -14.32 4.496 12.016 1 92.62 99 ARG A O 1
ATOM 786 N N . GLY A 1 100 ? -13.133 4.719 10.07 1 92.94 100 GLY A N 1
ATOM 787 C CA . GLY A 1 100 ? -12.5 5.965 10.461 1 92.94 100 GLY A CA 1
ATOM 788 C C . GLY A 1 100 ? -11.094 5.777 11.008 1 92.94 100 GLY A C 1
ATOM 789 O O . GLY A 1 100 ? -10.445 6.742 11.422 1 92.94 100 GLY A O 1
ATOM 790 N N . ASP A 1 101 ? -10.672 4.543 11.125 1 94.56 101 ASP A N 1
ATOM 791 C CA . ASP A 1 101 ? -9.297 4.293 11.555 1 94.56 101 ASP A CA 1
ATOM 792 C C . ASP A 1 101 ? -8.297 4.738 10.492 1 94.56 101 ASP A C 1
ATOM 794 O O . ASP A 1 101 ? -8.492 4.473 9.305 1 94.56 101 ASP A O 1
ATOM 798 N N . ALA A 1 102 ? -7.207 5.422 10.984 1 97.44 102 ALA A N 1
ATOM 799 C CA . ALA A 1 102 ? -6.23 5.977 10.047 1 97.44 102 ALA A CA 1
ATOM 800 C C . ALA A 1 102 ? -4.82 5.5 10.383 1 97.44 102 ALA A C 1
ATOM 802 O O . ALA A 1 102 ? -4.492 5.266 11.547 1 97.44 102 ALA A O 1
ATOM 803 N N . SER A 1 103 ? -4.047 5.301 9.344 1 96.75 103 SER A N 1
ATOM 804 C CA . SER A 1 103 ? -2.641 4.949 9.508 1 96.75 103 SER A CA 1
ATOM 805 C C . SER A 1 103 ? -1.791 5.523 8.375 1 96.75 103 SER A C 1
ATOM 807 O O . SER A 1 103 ? -2.289 5.746 7.273 1 96.75 103 SER A O 1
ATOM 809 N N . VAL A 1 104 ? -0.533 5.719 8.695 1 98.06 104 VAL A N 1
ATOM 810 C CA . VAL A 1 104 ? 0.398 6.223 7.688 1 98.06 104 VAL A CA 1
ATOM 811 C C . VAL A 1 104 ? 0.896 5.07 6.82 1 98.06 104 VAL A C 1
ATOM 813 O O . VAL A 1 104 ? 1.376 4.059 7.336 1 98.06 104 VAL A O 1
ATOM 816 N N . THR A 1 105 ? 0.767 5.238 5.523 1 94.69 105 THR A N 1
ATOM 817 C CA . THR A 1 105 ? 1.206 4.207 4.59 1 94.69 105 THR A CA 1
ATOM 818 C C . THR A 1 105 ? 2.615 4.5 4.086 1 94.69 105 THR A C 1
ATOM 820 O O . THR A 1 105 ? 3.416 3.584 3.893 1 94.69 105 THR A O 1
ATOM 823 N N . SER A 1 106 ? 2.867 5.746 3.852 1 95.56 106 SER A N 1
ATOM 824 C CA . SER A 1 106 ? 4.164 6.137 3.309 1 95.56 106 SER A CA 1
ATOM 825 C C . SER A 1 106 ? 4.426 7.625 3.521 1 95.56 106 SER A C 1
ATOM 827 O O . SER A 1 106 ? 3.488 8.422 3.596 1 95.56 106 SER A O 1
ATOM 829 N N . VAL A 1 107 ? 5.77 7.973 3.592 1 98.25 107 VAL A N 1
ATOM 830 C CA . VAL A 1 107 ? 6.199 9.359 3.721 1 98.25 107 VAL A CA 1
ATOM 831 C C . VAL A 1 107 ? 7.305 9.656 2.709 1 98.25 107 VAL A C 1
ATOM 833 O O . VAL A 1 107 ? 8.273 8.906 2.6 1 98.25 107 VAL A O 1
ATOM 836 N N . GLN A 1 108 ? 7.172 10.672 1.979 1 98.31 108 GLN A N 1
ATOM 837 C CA . GLN A 1 108 ? 8.234 11.195 1.132 1 98.31 108 GLN A CA 1
ATOM 838 C C . GLN A 1 108 ? 8.883 12.422 1.767 1 98.31 108 GLN A C 1
ATOM 840 O O . GLN A 1 108 ? 8.195 13.383 2.127 1 98.31 108 GLN A O 1
ATOM 845 N N . LEU A 1 109 ? 10.141 12.422 1.766 1 97.44 109 LEU A N 1
ATOM 846 C CA . LEU A 1 109 ? 10.914 13.5 2.373 1 97.44 109 LEU A CA 1
ATOM 847 C C . LEU A 1 109 ? 11.406 14.484 1.314 1 97.44 109 LEU A C 1
ATOM 849 O O . LEU A 1 109 ? 11.25 14.234 0.116 1 97.44 109 LEU A O 1
ATOM 853 N N . GLU A 1 110 ? 11.914 15.586 1.783 1 97 110 GLU A N 1
ATOM 854 C CA . GLU A 1 110 ? 12.648 16.562 0.979 1 97 110 GLU A CA 1
ATOM 855 C C . GLU A 1 110 ? 11.797 17.078 -0.178 1 97 110 GLU A C 1
ATOM 857 O O . GLU A 1 110 ? 12.266 17.172 -1.312 1 97 110 GLU A O 1
ATOM 862 N N . LYS A 1 111 ? 10.609 17.312 0.033 1 98.31 111 LYS A N 1
ATOM 863 C CA . LYS A 1 111 ? 9.719 17.938 -0.949 1 98.31 111 LYS A CA 1
ATOM 864 C C . LYS A 1 111 ? 9.75 19.453 -0.835 1 98.31 111 LYS A C 1
ATOM 866 O O . LYS A 1 111 ? 10.367 20 0.078 1 98.31 111 LYS A O 1
ATOM 871 N N . THR A 1 112 ? 9.094 20.109 -1.831 1 98.31 112 THR A N 1
ATOM 872 C CA . THR A 1 112 ? 8.898 21.547 -1.815 1 98.31 112 THR A CA 1
ATOM 873 C C . THR A 1 112 ? 7.418 21.906 -1.981 1 98.31 112 THR A C 1
ATOM 875 O O . THR A 1 112 ? 6.605 21.031 -2.312 1 98.31 112 THR A O 1
ATOM 878 N N . LEU A 1 113 ? 7.133 23.125 -1.751 1 98.06 113 LEU A N 1
ATOM 879 C CA . LEU A 1 113 ? 5.762 23.594 -1.928 1 98.06 113 LEU A CA 1
ATOM 880 C C . LEU A 1 113 ? 5.281 23.344 -3.354 1 98.06 113 LEU A C 1
ATOM 882 O O . LEU A 1 113 ? 4.113 23.016 -3.57 1 98.06 113 LEU A O 1
ATOM 886 N N . SER A 1 114 ? 6.203 23.438 -4.32 1 98 114 SER A N 1
ATOM 887 C CA . SER A 1 114 ? 5.816 23.391 -5.727 1 98 114 SER A CA 1
ATOM 888 C C . SER A 1 114 ? 5.797 21.953 -6.246 1 98 114 SER A C 1
ATOM 890 O O . SER A 1 114 ? 5.277 21.688 -7.332 1 98 114 SER A O 1
ATOM 892 N N . ASP A 1 115 ? 6.465 21.062 -5.527 1 98.5 115 ASP A N 1
ATOM 893 C CA . ASP A 1 115 ? 6.422 19.688 -5.973 1 98.5 115 ASP A CA 1
ATOM 894 C C . ASP A 1 115 ? 4.984 19.172 -6.059 1 98.5 115 ASP A C 1
ATOM 896 O O . ASP A 1 115 ? 4.227 19.281 -5.09 1 98.5 115 ASP A O 1
ATOM 900 N N . PRO A 1 116 ? 4.578 18.656 -7.195 1 98 116 PRO A N 1
ATOM 901 C CA . PRO A 1 116 ? 3.223 18.109 -7.254 1 98 116 PRO A CA 1
ATOM 902 C C . PRO A 1 116 ? 3.068 16.844 -6.418 1 98 116 PRO A C 1
ATOM 904 O O . PRO A 1 116 ? 4.027 16.078 -6.27 1 98 116 PRO A O 1
ATOM 907 N N . ILE A 1 117 ? 1.856 16.672 -5.867 1 97.62 117 ILE A N 1
ATOM 908 C CA . ILE A 1 117 ? 1.532 15.422 -5.203 1 97.62 117 ILE A CA 1
ATOM 909 C C . ILE A 1 117 ? 1.265 14.336 -6.246 1 97.62 117 ILE A C 1
ATOM 911 O O . ILE A 1 117 ? 0.296 14.422 -7.004 1 97.62 117 ILE A O 1
ATOM 915 N N . GLU A 1 118 ? 2.057 13.312 -6.289 1 96.12 118 GLU A N 1
ATOM 916 C CA . GLU A 1 118 ? 1.896 12.172 -7.18 1 96.12 118 GLU A CA 1
ATOM 917 C C . GLU A 1 118 ? 1.617 10.891 -6.395 1 96.12 118 GLU A C 1
ATOM 919 O O . GLU A 1 118 ? 1.667 10.891 -5.16 1 96.12 118 GLU A O 1
ATOM 924 N N . TYR A 1 119 ? 1.271 9.844 -7.234 1 92.25 119 TYR A N 1
ATOM 925 C CA . TYR A 1 119 ? 1.076 8.555 -6.582 1 92.25 119 TYR A CA 1
ATOM 926 C C . TYR A 1 119 ? 2.383 8.039 -5.992 1 92.25 119 TYR A C 1
ATOM 928 O O . TYR A 1 119 ? 3.436 8.133 -6.625 1 92.25 119 TYR A O 1
ATOM 936 N N . PHE A 1 120 ? 2.188 7.578 -4.688 1 90.56 120 PHE A N 1
ATOM 937 C CA . PHE A 1 120 ? 3.35 6.969 -4.055 1 90.56 120 PHE A CA 1
ATOM 938 C C . PHE A 1 120 ? 2.922 6.02 -2.941 1 90.56 120 PHE A C 1
ATOM 940 O O . PHE A 1 120 ? 1.795 6.102 -2.447 1 90.56 120 PHE A O 1
ATOM 947 N N . MET B 1 1 ? -59.406 12.68 -24.781 1 27 1 MET B N 1
ATOM 948 C CA . MET B 1 1 ? -58.125 12.25 -25.312 1 27 1 MET B CA 1
ATOM 949 C C . MET B 1 1 ? -57 12.664 -24.375 1 27 1 MET B C 1
ATOM 951 O O . MET B 1 1 ? -56.562 13.82 -24.391 1 27 1 MET B O 1
ATOM 955 N N . GLN B 1 2 ? -56.969 12.133 -23.141 1 32.31 2 GLN B N 1
ATOM 956 C CA . GLN B 1 2 ? -56.125 12.492 -22 1 32.31 2 GLN B CA 1
ATOM 957 C C . GLN B 1 2 ? -54.656 12.094 -22.25 1 32.31 2 GLN B C 1
ATOM 959 O O . GLN B 1 2 ? -54.375 10.93 -22.547 1 32.31 2 GLN B O 1
ATOM 964 N N . THR B 1 3 ? -53.844 13.047 -22.781 1 38.56 3 THR B N 1
ATOM 965 C CA . THR B 1 3 ? -52.438 12.977 -23.172 1 38.56 3 THR B CA 1
ATOM 966 C C . THR B 1 3 ? -51.562 12.664 -21.953 1 38.56 3 THR B C 1
ATOM 968 O O . THR B 1 3 ? -51.594 13.398 -20.969 1 38.56 3 THR B O 1
ATOM 971 N N . PHE B 1 4 ? -51.344 11.359 -21.672 1 29.53 4 PHE B N 1
ATOM 972 C CA . PHE B 1 4 ? -50.469 10.875 -20.609 1 29.53 4 PHE B CA 1
ATOM 973 C C . PHE B 1 4 ? -49.062 11.367 -20.812 1 29.53 4 PHE B C 1
ATOM 975 O O . PHE B 1 4 ? -48.562 11.445 -21.953 1 29.53 4 PHE B O 1
ATOM 982 N N . VAL B 1 5 ? -48.469 12.102 -19.812 1 29.61 5 VAL B N 1
ATOM 983 C CA . VAL B 1 5 ? -47.25 12.844 -19.484 1 29.61 5 VAL B CA 1
ATOM 984 C C . VAL B 1 5 ? -46.125 11.867 -19.188 1 29.61 5 VAL B C 1
ATOM 986 O O . VAL B 1 5 ? -45.031 12.281 -18.797 1 29.61 5 VAL B O 1
ATOM 989 N N . PHE B 1 6 ? -45.875 10.773 -19.891 1 27.06 6 PHE B N 1
ATOM 990 C CA . PHE B 1 6 ? -44.844 9.938 -19.281 1 27.06 6 PHE B CA 1
ATOM 991 C C . PHE B 1 6 ? -43.469 10.602 -19.422 1 27.06 6 PHE B C 1
ATOM 993 O O . PHE B 1 6 ? -43.031 10.906 -20.516 1 27.06 6 PHE B O 1
ATOM 1000 N N . VAL B 1 7 ? -43 11.398 -18.344 1 21.61 7 VAL B N 1
ATOM 1001 C CA . VAL B 1 7 ? -41.656 11.961 -18.328 1 21.61 7 VAL B CA 1
ATOM 1002 C C . VAL B 1 7 ? -40.656 10.859 -18.047 1 21.61 7 VAL B C 1
ATOM 1004 O O . VAL B 1 7 ? -40.688 10.219 -16.984 1 21.61 7 VAL B O 1
ATOM 1007 N N . ALA B 1 8 ? -40.219 10.141 -19.031 1 26.62 8 ALA B N 1
ATOM 1008 C CA . ALA B 1 8 ? -39.156 9.18 -18.844 1 26.62 8 ALA B CA 1
ATOM 1009 C C . ALA B 1 8 ? -37.875 9.875 -18.375 1 26.62 8 ALA B C 1
ATOM 1011 O O . ALA B 1 8 ? -37.344 10.758 -19.062 1 26.62 8 ALA B O 1
ATOM 1012 N N . VAL B 1 9 ? -37.625 9.961 -17.031 1 24.36 9 VAL B N 1
ATOM 1013 C CA . VAL B 1 9 ? -36.406 10.5 -16.438 1 24.36 9 VAL B CA 1
ATOM 1014 C C . VAL B 1 9 ? -35.188 9.656 -16.891 1 24.36 9 VAL B C 1
ATOM 1016 O O . VAL B 1 9 ? -35.188 8.438 -16.719 1 24.36 9 VAL B O 1
ATOM 1019 N N . ALA B 1 10 ? -34.344 10.172 -17.859 1 25 10 ALA B N 1
ATOM 1020 C CA . ALA B 1 10 ? -33.031 9.68 -18.312 1 25 10 ALA B CA 1
ATOM 1021 C C . ALA B 1 10 ? -32.094 9.461 -17.125 1 25 10 ALA B C 1
ATOM 1023 O O . ALA B 1 10 ? -31.734 10.414 -16.438 1 25 10 ALA B O 1
ATOM 1024 N N . LEU B 1 11 ? -32.094 8.375 -16.453 1 25.78 11 LEU B N 1
ATOM 1025 C CA . LEU B 1 11 ? -31.094 7.996 -15.453 1 25.78 11 LEU B CA 1
ATOM 1026 C C . LEU B 1 11 ? -29.719 7.879 -16.094 1 25.78 11 LEU B C 1
ATOM 1028 O O . LEU B 1 11 ? -29.469 6.961 -16.875 1 25.78 11 LEU B O 1
ATOM 1032 N N . SER B 1 12 ? -29.109 8.93 -16.656 1 25.75 12 SER B N 1
ATOM 1033 C CA . SER B 1 12 ? -27.75 8.773 -17.188 1 25.75 12 SER B CA 1
ATOM 1034 C C . SER B 1 12 ? -26.781 8.32 -16.078 1 25.75 12 SER B C 1
ATOM 1036 O O . SER B 1 12 ? -26.734 8.93 -15.016 1 25.75 12 SER B O 1
ATOM 1038 N N . VAL B 1 13 ? -26.406 7.113 -15.922 1 24.67 13 VAL B N 1
ATOM 1039 C CA . VAL B 1 13 ? -25.281 6.582 -15.164 1 24.67 13 VAL B CA 1
ATOM 1040 C C . VAL B 1 13 ? -23.984 7.277 -15.602 1 24.67 13 VAL B C 1
ATOM 1042 O O . VAL B 1 13 ? -23.547 7.102 -16.734 1 24.67 13 VAL B O 1
ATOM 1045 N N . VAL B 1 14 ? -23.562 8.523 -15.047 1 23.83 14 VAL B N 1
ATOM 1046 C CA . VAL B 1 14 ? -22.266 9.203 -14.977 1 23.83 14 VAL B CA 1
ATOM 1047 C C . VAL B 1 14 ? -21.188 8.219 -14.523 1 23.83 14 VAL B C 1
ATOM 1049 O O . VAL B 1 14 ? -21.031 7.969 -13.328 1 23.83 14 VAL B O 1
ATOM 1052 N N . CYS B 1 15 ? -21.094 7.09 -15.07 1 25.91 15 CYS B N 1
ATOM 1053 C CA . CYS B 1 15 ? -19.828 6.363 -15.07 1 25.91 15 CYS B CA 1
ATOM 1054 C C . CYS B 1 15 ? -18.719 7.195 -15.703 1 25.91 15 CYS B C 1
ATOM 1056 O O . CYS B 1 15 ? -18.578 7.215 -16.922 1 25.91 15 CYS B O 1
ATOM 1058 N N . LEU B 1 16 ? -18.5 8.422 -15.297 1 24.61 16 LEU B N 1
ATOM 1059 C CA . LEU B 1 16 ? -17.344 9.117 -15.891 1 24.61 16 LEU B CA 1
ATOM 1060 C C . LEU B 1 16 ? -16.125 8.211 -15.922 1 24.61 16 LEU B C 1
ATOM 1062 O O . LEU B 1 16 ? -15.484 7.988 -14.891 1 24.61 16 LEU B O 1
ATOM 1066 N N . VAL B 1 17 ? -16.156 7.133 -16.672 1 27.84 17 VAL B N 1
ATOM 1067 C CA . VAL B 1 17 ? -14.898 6.477 -17.016 1 27.84 17 VAL B CA 1
ATOM 1068 C C . VAL B 1 17 ? -13.953 7.477 -17.688 1 27.84 17 VAL B C 1
ATOM 1070 O O . VAL B 1 17 ? -14.062 7.742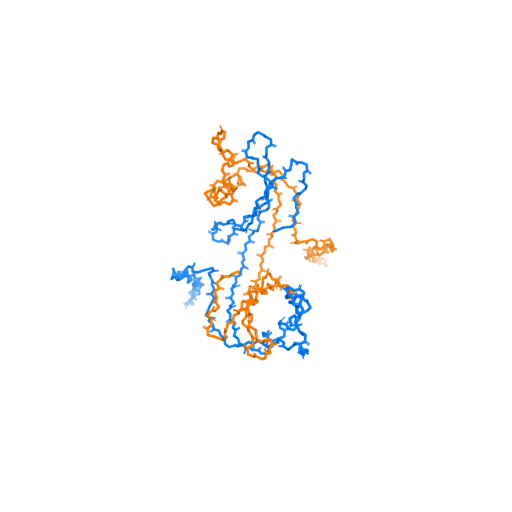 -18.875 1 27.84 17 VAL B O 1
ATOM 1073 N N . GLU B 1 18 ? -13.898 8.82 -17.469 1 29.31 18 GLU B N 1
ATOM 1074 C CA . GLU B 1 18 ? -12.805 9.562 -18.094 1 29.31 18 GLU B CA 1
ATOM 1075 C C . GLU B 1 18 ? -11.562 8.688 -18.266 1 29.31 18 GLU B C 1
ATOM 1077 O O . GLU B 1 18 ? -11.367 7.73 -17.516 1 29.31 18 GLU B O 1
ATOM 1082 N N . SER B 1 19 ? -10.906 8.641 -19.438 1 31.28 19 SER B N 1
ATOM 1083 C CA . SER B 1 19 ? -9.625 8.227 -20 1 31.28 19 SER B CA 1
ATOM 1084 C C . SER B 1 19 ? -8.547 8.18 -18.922 1 31.28 19 SER B C 1
ATOM 1086 O O . SER B 1 19 ? -8.688 8.805 -17.859 1 31.28 19 SER B O 1
ATOM 1088 N N . ARG B 1 20 ? -7.312 7.508 -19.219 1 31.66 20 ARG B N 1
ATOM 1089 C CA . ARG B 1 20 ? -6.191 6.746 -18.688 1 31.66 20 ARG B CA 1
ATOM 1090 C C . ARG B 1 20 ? -5.246 7.645 -17.891 1 31.66 20 ARG B C 1
ATOM 1092 O O . ARG B 1 20 ? -4.168 7.996 -18.375 1 31.66 20 ARG B O 1
ATOM 1099 N N . GLY B 1 21 ? -5.309 8.906 -17.844 1 31.72 21 GLY B N 1
ATOM 1100 C CA . GLY B 1 21 ? -4.094 9.203 -17.094 1 31.72 21 GLY B CA 1
ATOM 1101 C C . GLY B 1 21 ? -3.848 8.242 -15.953 1 31.72 21 GLY B C 1
ATOM 1102 O O . GLY B 1 21 ? -4.52 8.312 -14.922 1 31.72 21 GLY B O 1
ATOM 1103 N N . LEU B 1 22 ? -3.766 7.02 -16.172 1 35.22 22 LEU B N 1
ATOM 1104 C CA . LEU B 1 22 ? -3.518 5.859 -15.328 1 35.22 22 LEU B CA 1
ATOM 1105 C C . LEU B 1 22 ? -2.561 6.215 -14.195 1 35.22 22 LEU B C 1
ATOM 1107 O O . LEU B 1 22 ? -1.881 5.336 -13.648 1 35.22 22 LEU B O 1
ATOM 1111 N N . ALA B 1 23 ? -2.381 7.379 -13.969 1 43.66 23 ALA B N 1
ATOM 1112 C CA . ALA B 1 23 ? -1.761 7.527 -12.656 1 43.66 23 ALA B CA 1
ATOM 1113 C C . ALA B 1 23 ? -2.539 6.754 -11.594 1 43.66 23 ALA B C 1
ATOM 1115 O O . ALA B 1 23 ? -3.68 6.348 -11.828 1 43.66 23 ALA B O 1
ATOM 1116 N N . GLY B 1 24 ? -2.248 6.359 -10.531 1 54.03 24 GLY B N 1
ATOM 1117 C CA . GLY B 1 24 ? -2.746 5.598 -9.398 1 54.03 24 GLY B CA 1
ATOM 1118 C C . GLY B 1 24 ? -4.168 5.961 -9.016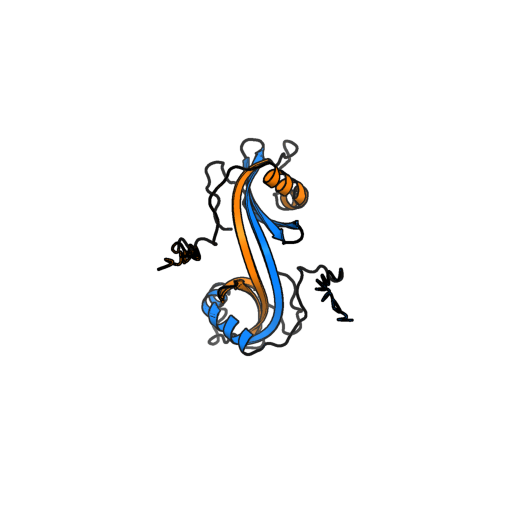 1 54.03 24 GLY B C 1
ATOM 1119 O O . GLY B 1 24 ? -4.656 5.551 -7.961 1 54.03 24 GLY B O 1
ATOM 1120 N N . GLY B 1 25 ? -5.215 6.578 -10.094 1 72.62 25 GLY B N 1
ATOM 1121 C CA . GLY B 1 25 ? -6.57 6.902 -9.688 1 72.62 25 GLY B CA 1
ATOM 1122 C C . GLY B 1 25 ? -6.645 8.078 -8.734 1 72.62 25 GLY B C 1
ATOM 1123 O O . GLY B 1 25 ? -7.613 8.219 -7.988 1 72.62 25 GLY B O 1
ATOM 1124 N N . LEU B 1 26 ? -5.703 8.992 -8.672 1 88 26 LEU B N 1
ATOM 1125 C CA . LEU B 1 26 ? -5.688 10.086 -7.711 1 88 26 LEU B CA 1
ATOM 1126 C C . LEU B 1 26 ? -6.59 11.227 -8.172 1 88 26 LEU B C 1
ATOM 1128 O O . LEU B 1 26 ? -6.598 11.578 -9.352 1 88 26 LEU B O 1
ATOM 1132 N N . GLY B 1 27 ? -7.395 11.789 -7.289 1 93.44 27 GLY B N 1
ATOM 1133 C CA . GLY B 1 27 ? -8.242 12.945 -7.559 1 93.44 27 GLY B CA 1
ATOM 1134 C C . GLY B 1 27 ? -7.449 14.219 -7.773 1 93.44 27 GLY B C 1
ATOM 1135 O O . GLY B 1 27 ? -6.223 14.195 -7.855 1 93.44 27 GLY B O 1
ATOM 1136 N N . ARG B 1 28 ? -8.156 15.258 -7.949 1 94.75 28 ARG B N 1
ATOM 1137 C CA . ARG B 1 28 ? -7.535 16.562 -8.125 1 94.75 28 ARG B CA 1
ATOM 1138 C C . ARG B 1 28 ? -6.91 17.062 -6.828 1 94.75 28 ARG B C 1
ATOM 1140 O O . ARG B 1 28 ? -7.316 16.641 -5.742 1 94.75 28 ARG B O 1
ATOM 1147 N N . THR B 1 29 ? -5.918 17.984 -7 1 97.62 29 THR B N 1
ATOM 1148 C CA . THR B 1 29 ? -5.336 18.625 -5.824 1 97.62 29 THR B CA 1
ATOM 1149 C C . THR B 1 29 ? -6.316 19.625 -5.219 1 97.62 29 THR B C 1
ATOM 1151 O O . THR B 1 29 ? -6.938 20.406 -5.938 1 97.62 29 THR B O 1
ATOM 1154 N N . LYS B 1 30 ? -6.484 19.609 -3.967 1 98.19 30 LYS B N 1
ATOM 1155 C CA . LYS B 1 30 ? -7.332 20.516 -3.201 1 98.19 30 LYS B CA 1
ATOM 1156 C C . LYS B 1 30 ? -6.551 21.172 -2.064 1 98.19 30 LYS B C 1
ATOM 1158 O O . LYS B 1 30 ? -5.586 20.594 -1.558 1 98.19 30 LYS B O 1
ATOM 1163 N N . ASN B 1 31 ? -7.031 22.281 -1.717 1 98.62 31 ASN B N 1
ATOM 1164 C CA . ASN B 1 31 ? -6.48 22.875 -0.505 1 98.62 31 ASN B CA 1
ATOM 1165 C C . ASN B 1 31 ? -6.871 22.094 0.739 1 98.62 31 ASN B C 1
ATOM 1167 O O . ASN B 1 31 ? -7.969 21.531 0.805 1 98.62 31 ASN B O 1
ATOM 1171 N N . ALA B 1 32 ? -5.934 22.156 1.672 1 98.5 32 ALA B N 1
ATOM 1172 C CA . ALA B 1 32 ? -6.23 21.484 2.934 1 98.5 32 ALA B CA 1
ATOM 1173 C C . ALA B 1 32 ? -7.441 22.109 3.617 1 98.5 32 ALA B C 1
ATOM 1175 O O . ALA B 1 32 ? -7.691 23.312 3.467 1 98.5 32 ALA B O 1
ATOM 1176 N N . THR B 1 33 ? -8.18 21.25 4.387 1 98.31 33 THR B N 1
ATOM 1177 C CA . THR B 1 33 ? -9.328 21.625 5.199 1 98.31 33 THR B CA 1
ATOM 1178 C C . THR B 1 33 ? -9.078 21.312 6.672 1 98.31 33 THR B C 1
ATOM 1180 O O . THR B 1 33 ? -8.102 20.641 7.008 1 98.31 33 THR B O 1
ATOM 1183 N N . PRO B 1 34 ? -9.906 21.828 7.527 1 98.19 34 PRO B N 1
ATOM 1184 C CA . PRO B 1 34 ? -9.773 21.406 8.93 1 98.19 34 PRO B CA 1
ATOM 1185 C C . PRO B 1 34 ? -9.828 19.891 9.102 1 98.19 34 PRO B C 1
ATOM 1187 O O . PRO B 1 34 ? -9.156 19.344 9.977 1 98.19 34 PRO B O 1
ATOM 1190 N N . GLN B 1 35 ? -10.555 19.281 8.242 1 96.69 35 GLN B N 1
ATOM 1191 C CA . GLN B 1 35 ? -10.656 17.828 8.305 1 96.69 35 GLN B CA 1
ATOM 1192 C C . GLN B 1 35 ? -9.32 17.156 7.957 1 96.69 35 GLN B C 1
ATOM 1194 O O . GLN B 1 35 ? -8.914 16.203 8.609 1 96.69 35 GLN B O 1
ATOM 1199 N N . THR B 1 36 ? -8.641 17.656 6.953 1 98.06 36 THR B N 1
ATOM 1200 C CA . THR B 1 36 ? -7.355 17.078 6.59 1 98.06 36 THR B CA 1
ATOM 1201 C C . THR B 1 36 ? -6.316 17.359 7.672 1 98.06 36 THR B C 1
ATOM 1203 O O . THR B 1 36 ? -5.445 16.516 7.93 1 98.06 36 THR B O 1
ATOM 1206 N N . GLN B 1 37 ? -6.402 18.531 8.289 1 98.75 37 GLN B N 1
ATOM 1207 C CA . GLN B 1 37 ? -5.496 18.812 9.398 1 98.75 37 GLN B CA 1
ATOM 1208 C C . GLN B 1 37 ? -5.719 17.828 10.547 1 98.75 37 GLN B C 1
AT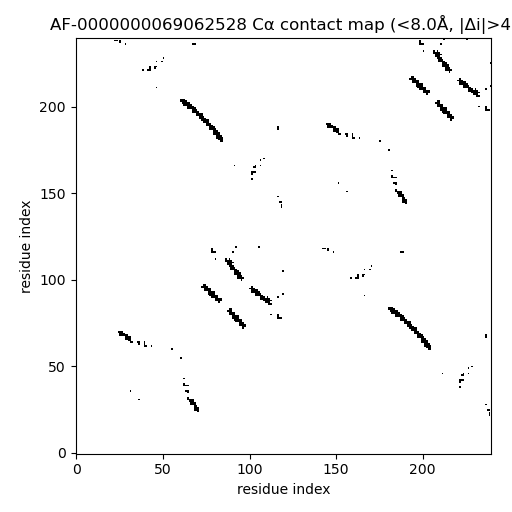OM 1210 O O . GLN B 1 37 ? -4.762 17.328 11.141 1 98.75 37 GLN B O 1
ATOM 1215 N N . ARG B 1 38 ? -7.027 17.547 10.875 1 98.38 38 ARG B N 1
ATOM 1216 C CA . ARG B 1 38 ? -7.332 16.594 11.938 1 98.38 38 ARG B CA 1
ATOM 1217 C C . ARG B 1 38 ? -6.789 15.203 11.602 1 98.38 38 ARG B C 1
ATOM 1219 O O . ARG B 1 38 ? -6.352 14.477 12.492 1 98.38 38 ARG B O 1
ATOM 1226 N N . LEU B 1 39 ? -6.824 14.898 10.359 1 98.56 39 LEU B N 1
ATOM 1227 C CA . LEU B 1 39 ? -6.281 13.609 9.922 1 98.56 39 LEU B CA 1
ATOM 1228 C C . LEU B 1 39 ? -4.777 13.547 10.18 1 98.56 39 LEU B C 1
ATOM 1230 O O . LEU B 1 39 ? -4.289 12.586 10.773 1 98.56 39 LEU B O 1
ATOM 1234 N N . VAL B 1 40 ? -4.012 14.508 9.828 1 98.75 40 VAL B N 1
ATOM 1235 C CA . VAL B 1 40 ? -2.572 14.586 10.062 1 98.75 40 VAL B CA 1
ATOM 1236 C C . VAL B 1 40 ? -2.291 14.523 11.562 1 98.75 40 VAL B C 1
ATOM 1238 O O . VAL B 1 40 ? -1.406 13.789 12.008 1 98.75 40 VAL B O 1
ATOM 1241 N N . ASP B 1 41 ? -3.133 15.242 12.281 1 98.5 41 ASP B N 1
ATOM 1242 C CA . ASP B 1 41 ? -2.947 15.266 13.727 1 98.5 41 ASP B CA 1
ATOM 1243 C C . ASP B 1 41 ? -3.135 13.875 14.336 1 98.5 41 ASP B C 1
ATOM 1245 O O . ASP B 1 41 ? -2.42 13.5 15.266 1 98.5 41 ASP B O 1
ATOM 1249 N N . SER B 1 42 ? -4.062 13.188 13.828 1 98.38 42 SER B N 1
ATOM 1250 C CA . SER B 1 42 ? -4.426 11.898 14.406 1 98.38 42 SER B CA 1
ATOM 1251 C C . SER B 1 42 ? -3.312 10.875 14.219 1 98.38 42 SER B C 1
ATOM 1253 O O . SER B 1 42 ? -3.246 9.883 14.945 1 98.38 42 SER B O 1
ATOM 1255 N N . VAL B 1 43 ? -2.434 11.062 13.25 1 98.44 43 VAL B N 1
ATOM 1256 C CA . VAL B 1 43 ? -1.372 10.094 12.977 1 98.44 43 VAL B CA 1
ATOM 1257 C C . VAL B 1 43 ? -0.01 10.75 13.188 1 98.44 43 VAL B C 1
ATOM 1259 O O . VAL B 1 43 ? 0.991 10.32 12.617 1 98.44 43 VAL B O 1
ATOM 1262 N N . ARG B 1 44 ? 0.025 11.773 13.914 1 97.81 44 ARG B N 1
ATOM 1263 C CA . ARG B 1 44 ? 1.229 12.57 14.117 1 97.81 44 ARG B CA 1
ATOM 1264 C C . ARG B 1 44 ? 2.396 11.695 14.562 1 97.81 44 ARG B C 1
ATOM 1266 O O . ARG B 1 44 ? 3.492 11.789 14 1 97.81 44 ARG B O 1
ATOM 1273 N N . ASP B 1 45 ? 2.201 10.844 15.555 1 96.56 45 ASP B N 1
ATOM 1274 C CA . ASP B 1 45 ? 3.283 10.023 16.094 1 96.56 45 ASP B CA 1
ATOM 1275 C C . ASP B 1 45 ? 3.838 9.07 15.039 1 96.56 45 ASP B C 1
ATOM 1277 O O . ASP B 1 45 ? 5.043 8.82 15 1 96.56 45 ASP B O 1
ATOM 1281 N N . GLU B 1 46 ? 2.932 8.555 14.258 1 97.44 46 GLU B N 1
ATOM 1282 C CA . GLU B 1 46 ? 3.377 7.668 13.188 1 97.44 46 GLU B CA 1
ATOM 1283 C C . GLU B 1 46 ? 4.234 8.414 12.172 1 97.44 46 GLU B C 1
ATOM 1285 O O . GLU B 1 46 ? 5.246 7.891 11.703 1 97.44 46 GLU B O 1
ATOM 1290 N N . ILE B 1 47 ? 3.848 9.648 11.836 1 97.81 47 ILE B N 1
ATOM 1291 C CA . ILE B 1 47 ? 4.617 10.453 10.898 1 97.81 47 ILE B CA 1
ATOM 1292 C C . ILE B 1 47 ? 6 10.742 11.477 1 97.81 47 ILE B C 1
ATOM 1294 O O . ILE B 1 47 ? 7.016 10.523 10.812 1 97.81 47 ILE B O 1
ATOM 1298 N N . LEU B 1 48 ? 6.016 11.203 12.648 1 95 48 LEU B N 1
ATOM 1299 C CA . LEU B 1 48 ? 7.277 11.555 13.289 1 95 48 LEU B CA 1
ATOM 1300 C C . LEU B 1 48 ? 8.211 10.352 13.352 1 95 48 LEU B C 1
ATOM 1302 O O . LEU B 1 48 ? 9.43 10.5 13.195 1 95 48 LEU B O 1
ATOM 1306 N N . GLY B 1 49 ? 7.668 9.219 13.562 1 94.81 49 GLY B N 1
ATOM 1307 C CA . GLY B 1 49 ? 8.461 7.996 13.633 1 94.81 49 GLY B CA 1
ATOM 1308 C C . GLY B 1 49 ? 9.125 7.637 12.32 1 94.81 49 GLY B C 1
ATOM 1309 O O . GLY B 1 49 ? 10.062 6.836 12.289 1 94.81 49 GLY B O 1
ATOM 1310 N N . GLN B 1 50 ? 8.703 8.203 11.242 1 95.12 50 GLN B N 1
ATOM 1311 C CA . GLN B 1 50 ? 9.25 7.891 9.93 1 95.12 50 GLN B CA 1
ATOM 1312 C C . GLN B 1 50 ? 10.25 8.953 9.484 1 95.12 50 GLN B C 1
ATOM 1314 O O . GLN B 1 50 ? 10.898 8.812 8.445 1 95.12 50 GLN B O 1
ATOM 1319 N N . LEU B 1 51 ? 10.383 9.984 10.219 1 94.5 51 LEU B N 1
ATOM 1320 C CA . LEU B 1 51 ? 11.344 11.031 9.898 1 94.5 51 LEU B CA 1
ATOM 1321 C C . LEU B 1 51 ? 12.742 10.656 10.391 1 94.5 51 LEU B C 1
ATOM 1323 O O . LEU B 1 51 ? 12.883 9.93 11.375 1 94.5 51 LEU B O 1
ATOM 1327 N N . PRO B 1 52 ? 13.727 11.141 9.695 1 93.5 52 PRO B N 1
ATOM 1328 C CA . PRO B 1 52 ? 15.078 10.844 10.156 1 93.5 52 PRO B CA 1
ATOM 1329 C C . PRO B 1 52 ? 15.375 11.438 11.531 1 93.5 52 PRO B C 1
ATOM 1331 O O . PRO B 1 52 ? 14.781 12.445 11.922 1 93.5 52 PRO B O 1
ATOM 1334 N N . LEU B 1 53 ? 16.281 10.812 12.102 1 89.25 53 LEU B N 1
ATOM 1335 C CA . LEU B 1 53 ? 16.719 11.328 13.391 1 89.25 53 LEU B CA 1
ATOM 1336 C C . LEU B 1 53 ? 17.203 12.773 13.258 1 89.25 53 LEU B C 1
ATOM 1338 O O . LEU B 1 53 ? 17.891 13.117 12.305 1 89.25 53 LEU B O 1
ATOM 1342 N N . GLY B 1 54 ? 16.734 13.625 14.172 1 86.94 54 GLY B N 1
ATOM 1343 C CA . GLY B 1 54 ? 17.188 15.008 14.18 1 86.94 54 GLY B CA 1
ATOM 1344 C C . GLY B 1 54 ? 16.344 15.906 13.305 1 86.94 54 GLY B C 1
ATOM 1345 O O . GLY B 1 54 ? 16.625 17.109 13.188 1 86.94 54 GLY B O 1
ATOM 1346 N N . TYR B 1 55 ? 15.422 15.367 12.75 1 89.88 55 TYR B N 1
ATOM 1347 C CA . TYR B 1 55 ? 14.562 16.156 11.867 1 89.88 55 TYR B CA 1
ATOM 1348 C C . TYR B 1 55 ? 13.953 17.328 12.609 1 89.88 55 TYR B C 1
ATOM 1350 O O . TYR B 1 55 ? 13.727 18.391 12.023 1 89.88 55 TYR B O 1
ATOM 1358 N N . ASP B 1 56 ? 13.695 17.094 13.93 1 76.88 56 ASP B N 1
ATOM 1359 C CA . ASP B 1 56 ? 13.062 18.109 14.766 1 76.88 56 ASP B CA 1
ATOM 1360 C C . ASP B 1 56 ? 14.094 18.828 15.641 1 76.88 56 ASP B C 1
ATOM 1362 O O . ASP B 1 56 ? 13.742 19.422 16.656 1 76.88 56 ASP B O 1
ATOM 1366 N N . ARG B 1 57 ? 15.281 18.719 15.453 1 76.19 57 ARG B N 1
ATOM 1367 C CA . ARG B 1 57 ? 16.328 19.203 16.359 1 76.19 57 ARG B CA 1
ATOM 1368 C C . ARG B 1 57 ? 16.188 20.703 16.625 1 76.19 57 ARG B C 1
ATOM 1370 O O . ARG B 1 57 ? 16.484 21.172 17.719 1 76.19 57 ARG B O 1
ATOM 1377 N N . GLU B 1 58 ? 15.734 21.438 15.734 1 67.44 58 GLU B N 1
ATOM 1378 C CA . GLU B 1 58 ? 15.781 22.875 15.93 1 67.44 58 GLU B CA 1
ATOM 1379 C C . GLU B 1 58 ? 14.531 23.391 16.641 1 67.44 58 GLU B C 1
ATOM 1381 O O . GLU B 1 58 ? 14.586 24.359 17.391 1 67.44 58 GLU B O 1
ATOM 1386 N N . GLN B 1 59 ? 13.422 22.812 16.609 1 71.94 59 GLN B N 1
ATOM 1387 C CA . GLN B 1 59 ? 12.141 23.219 17.203 1 71.94 59 GLN B CA 1
ATOM 1388 C C . GLN B 1 59 ? 11.109 22.094 17.078 1 71.94 59 GLN B C 1
ATOM 1390 O O . GLN B 1 59 ? 11.266 21.188 16.281 1 71.94 59 GLN B O 1
ATOM 1395 N N . PRO B 1 60 ? 10.172 22.141 18.031 1 79.44 60 PRO B N 1
ATOM 1396 C CA . PRO B 1 60 ? 9.07 21.203 17.844 1 79.44 60 PRO B CA 1
ATOM 1397 C C . PRO B 1 60 ? 8.43 21.297 16.453 1 79.44 60 PRO B C 1
ATOM 1399 O O . PRO B 1 60 ? 8.234 22.406 15.938 1 79.44 60 PRO B O 1
ATOM 1402 N N . LEU B 1 61 ? 8.266 20.188 15.906 1 88.38 61 LEU B N 1
ATOM 1403 C CA . LEU B 1 61 ? 7.719 20.156 14.555 1 88.38 61 LEU B CA 1
ATOM 1404 C C . LEU B 1 61 ? 6.219 20.422 14.57 1 88.38 61 LEU B C 1
ATOM 1406 O O . LEU B 1 61 ? 5.492 19.891 15.406 1 88.38 61 LEU B O 1
ATOM 1410 N N . GLN B 1 62 ? 5.879 21.375 13.82 1 92.56 62 GLN B N 1
ATOM 1411 C CA . GLN B 1 62 ? 4.461 21.562 13.531 1 92.56 62 GLN B CA 1
ATOM 1412 C C . GLN B 1 62 ? 4.098 20.984 12.164 1 92.56 62 GLN B C 1
ATOM 1414 O O . GLN B 1 62 ? 4.668 21.375 11.148 1 92.56 62 GLN B O 1
ATOM 1419 N N . LEU B 1 63 ? 3.209 20.031 12.188 1 97.88 63 LEU B N 1
ATOM 1420 C CA . LEU B 1 63 ? 2.752 19.438 10.938 1 97.88 63 LEU B CA 1
ATOM 1421 C C . LEU B 1 63 ? 1.493 20.125 10.43 1 97.88 63 LEU B C 1
ATOM 1423 O O . LEU B 1 63 ? 0.411 19.953 10.992 1 97.88 63 LEU B O 1
ATOM 1427 N N . THR B 1 64 ? 1.652 20.922 9.398 1 98.56 64 THR B N 1
ATOM 1428 C CA . THR B 1 64 ? 0.537 21.688 8.836 1 98.56 64 THR B CA 1
ATOM 1429 C C . THR B 1 64 ? 0.154 21.141 7.461 1 98.56 64 THR B C 1
ATOM 1431 O O . THR B 1 64 ? 0.97 21.156 6.539 1 98.56 64 THR B O 1
ATOM 1434 N N . ALA B 1 65 ? -1.082 20.625 7.344 1 98.81 65 ALA B N 1
ATOM 1435 C CA . ALA B 1 65 ? -1.58 20.203 6.043 1 98.81 65 ALA B CA 1
ATOM 1436 C C . ALA B 1 65 ? -1.704 21.375 5.082 1 98.81 65 ALA B C 1
ATOM 1438 O O . ALA B 1 65 ? -2.273 22.422 5.434 1 98.81 65 ALA B O 1
ATOM 1439 N N . VAL B 1 66 ? -1.188 21.266 3.896 1 98.88 66 VAL B N 1
ATOM 1440 C CA . VAL B 1 66 ? -1.165 22.359 2.932 1 98.88 66 VAL B CA 1
ATOM 1441 C C . VAL B 1 66 ? -2.148 22.078 1.801 1 98.88 66 VAL B C 1
ATOM 1443 O O . VAL B 1 66 ? -3.002 22.906 1.483 1 98.88 66 VAL B O 1
ATOM 1446 N N . SER B 1 67 ? -2.043 20.969 1.155 1 98.88 67 SER B N 1
ATOM 1447 C CA . SER B 1 67 ? -2.893 20.5 0.071 1 98.88 67 SER B CA 1
ATOM 1448 C C . SER B 1 67 ? -2.965 18.969 0.062 1 98.88 67 SER B C 1
ATOM 1450 O O . SER B 1 67 ? -2.27 18.312 0.833 1 98.88 67 SER B O 1
ATOM 1452 N N . TYR B 1 68 ? -3.893 18.469 -0.733 1 98.62 68 TYR B N 1
ATOM 1453 C CA . TYR B 1 68 ? -4.035 17.031 -0.732 1 98.62 68 TYR B CA 1
ATOM 1454 C C . TYR B 1 68 ? -4.734 16.547 -1.997 1 98.62 68 TYR B C 1
ATOM 1456 O O . TYR B 1 68 ? -5.363 17.328 -2.705 1 98.62 68 TYR B O 1
ATOM 1464 N N . ARG B 1 69 ? -4.535 15.297 -2.24 1 97.94 69 ARG B N 1
ATOM 1465 C CA . ARG B 1 69 ? -5.309 14.508 -3.189 1 97.94 69 ARG B CA 1
ATOM 1466 C C . ARG B 1 69 ? -5.879 13.258 -2.525 1 97.94 69 ARG B C 1
ATOM 1468 O O . ARG B 1 69 ? -5.281 12.719 -1.59 1 97.94 69 ARG B O 1
ATOM 1475 N N . GLU B 1 70 ? -6.996 12.875 -2.924 1 97.44 70 GLU B N 1
ATOM 1476 C CA . GLU B 1 70 ? -7.609 11.695 -2.326 1 97.44 70 GLU B CA 1
ATOM 1477 C C . GLU B 1 70 ? -7.914 10.641 -3.385 1 97.44 70 GLU B C 1
ATOM 1479 O O . GLU B 1 70 ? -8.133 10.969 -4.555 1 97.44 70 GLU B O 1
ATOM 1484 N N . GLN B 1 71 ? -7.949 9.445 -3.006 1 94.94 71 GLN B N 1
ATOM 1485 C CA . GLN B 1 71 ? -8.281 8.289 -3.826 1 94.94 71 GLN B CA 1
ATOM 1486 C C . GLN B 1 71 ? -9.156 7.301 -3.059 1 94.94 71 GLN B C 1
ATOM 1488 O O . GLN B 1 71 ? -8.781 6.836 -1.98 1 94.94 71 GLN B O 1
ATOM 1493 N N . VAL B 1 72 ? -10.336 7.07 -3.678 1 93.12 72 VAL B N 1
ATOM 1494 C CA . VAL B 1 72 ? -11.172 6.012 -3.127 1 93.12 72 VAL B CA 1
ATOM 1495 C C . VAL B 1 72 ? -10.625 4.648 -3.537 1 93.12 72 VAL B C 1
ATOM 1497 O O . VAL B 1 72 ? -10.453 4.375 -4.727 1 93.12 72 VAL B O 1
ATOM 1500 N N . VAL B 1 73 ? -10.289 3.863 -2.543 1 92.31 73 VAL B N 1
ATOM 1501 C CA . VAL B 1 73 ? -9.789 2.518 -2.814 1 92.31 73 VAL B CA 1
ATOM 1502 C C . VAL B 1 73 ? -10.789 1.486 -2.289 1 92.31 73 VAL B C 1
ATOM 1504 O O . VAL B 1 73 ? -11.297 1.619 -1.174 1 92.31 73 VAL B O 1
ATOM 1507 N N . ALA B 1 74 ? -11.156 0.559 -3.09 1 92.31 74 ALA B N 1
ATOM 1508 C CA . ALA B 1 74 ? -12.023 -0.574 -2.768 1 92.31 74 ALA B CA 1
ATOM 1509 C C . ALA B 1 74 ? -11.609 -1.817 -3.553 1 92.31 74 ALA B C 1
ATOM 1511 O O . ALA B 1 74 ? -11.461 -1.766 -4.773 1 92.31 74 ALA B O 1
ATOM 1512 N N . GLY B 1 75 ? -11.367 -2.922 -2.891 1 95.06 75 GLY B N 1
ATOM 1513 C CA . GLY B 1 75 ? -10.938 -4.164 -3.512 1 95.06 75 GLY B CA 1
ATOM 1514 C C . GLY B 1 75 ? -10.469 -5.203 -2.51 1 95.06 75 GLY B C 1
ATOM 1515 O O . GLY B 1 75 ? -10.953 -5.238 -1.375 1 95.06 75 GLY B O 1
ATOM 1516 N N . VAL B 1 76 ? -9.617 -6.078 -3.01 1 96 76 VAL B N 1
ATOM 1517 C CA . VAL B 1 76 ? -9.125 -7.16 -2.16 1 96 76 VAL B CA 1
ATOM 1518 C C . VAL B 1 76 ? -7.613 -7.305 -2.338 1 96 76 VAL B C 1
ATOM 1520 O O . VAL B 1 76 ? -7.113 -7.309 -3.463 1 96 76 VAL B O 1
ATOM 1523 N N . ASN B 1 77 ? -6.938 -7.348 -1.195 1 96.81 77 ASN B N 1
ATOM 1524 C CA . ASN B 1 77 ? -5.551 -7.801 -1.196 1 96.81 77 ASN B CA 1
ATOM 1525 C C . ASN B 1 77 ? -5.457 -9.32 -1.045 1 96.81 77 ASN B C 1
ATOM 1527 O O . ASN B 1 77 ? -6.039 -9.891 -0.123 1 96.81 77 ASN B O 1
ATOM 1531 N N . TYR B 1 78 ? -4.699 -9.875 -1.938 1 97.94 78 TYR B N 1
ATOM 1532 C CA . TYR B 1 78 ? -4.352 -11.289 -1.833 1 97.94 78 TYR B CA 1
ATOM 1533 C C . TYR B 1 78 ? -2.887 -11.461 -1.45 1 97.94 78 TYR B C 1
ATOM 1535 O O . TYR B 1 78 ? -1.992 -11.023 -2.18 1 97.94 78 TYR B O 1
ATOM 1543 N N . PHE B 1 79 ? -2.676 -12.078 -0.317 1 98.5 79 PHE B N 1
ATOM 1544 C CA . PHE B 1 79 ? -1.346 -12.492 0.113 1 98.5 79 PHE B CA 1
ATOM 1545 C C . PHE B 1 79 ? -1.096 -13.953 -0.234 1 98.5 79 PHE B C 1
ATOM 1547 O O . PHE B 1 79 ? -1.649 -14.852 0.403 1 98.5 79 PHE B O 1
ATOM 1554 N N . ILE B 1 80 ? -0.215 -14.156 -1.157 1 98.81 80 ILE B N 1
ATOM 1555 C CA . ILE B 1 80 ? -0.128 -15.492 -1.741 1 98.81 80 ILE B CA 1
ATOM 1556 C C . ILE B 1 80 ? 1.283 -16.047 -1.556 1 98.81 80 ILE B C 1
ATOM 1558 O O . ILE B 1 80 ? 2.268 -15.359 -1.857 1 98.81 80 ILE B O 1
ATOM 1562 N N . LYS B 1 81 ? 1.37 -17.188 -1.021 1 98.94 81 LYS B N 1
ATOM 1563 C CA . LYS B 1 81 ? 2.605 -17.969 -1.106 1 98.94 81 LYS B CA 1
ATOM 1564 C C . LYS B 1 81 ? 2.766 -18.594 -2.488 1 98.94 81 LYS B C 1
ATOM 1566 O O . LYS B 1 81 ? 1.881 -19.312 -2.957 1 98.94 81 LYS B O 1
ATOM 1571 N N . VAL B 1 82 ? 3.848 -18.328 -3.1 1 98.88 82 VAL B N 1
ATOM 1572 C CA . VAL B 1 82 ? 4.105 -18.781 -4.461 1 98.88 82 VAL B CA 1
ATOM 1573 C C . VAL B 1 82 ? 5.379 -19.625 -4.492 1 98.88 82 VAL B C 1
ATOM 1575 O O . VAL B 1 82 ? 6.426 -19.203 -4.004 1 98.88 82 VAL B O 1
ATOM 1578 N N . GLU B 1 83 ? 5.277 -20.75 -5.012 1 98.19 83 GLU B N 1
ATOM 1579 C CA . GLU B 1 83 ? 6.453 -21.562 -5.316 1 98.19 83 GLU B CA 1
ATOM 1580 C C . GLU B 1 83 ? 7.043 -21.203 -6.676 1 98.19 83 GLU B C 1
ATOM 1582 O O . GLU B 1 83 ? 6.32 -21.141 -7.676 1 98.19 83 GLU B O 1
ATOM 1587 N N . THR B 1 84 ? 8.344 -20.984 -6.645 1 96.38 84 THR B N 1
ATOM 1588 C CA . THR B 1 84 ? 8.977 -20.531 -7.879 1 96.38 84 THR B CA 1
ATOM 1589 C C . THR B 1 84 ? 9.828 -21.641 -8.492 1 96.38 84 THR B C 1
ATOM 1591 O O . THR B 1 84 ? 10.57 -21.391 -9.445 1 96.38 84 THR B O 1
ATOM 1594 N N . GLY B 1 85 ? 9.734 -22.766 -8.047 1 91 85 GLY B N 1
ATOM 1595 C CA . GLY B 1 85 ? 10.547 -23.891 -8.5 1 91 85 GLY B CA 1
ATOM 1596 C C . GLY B 1 85 ? 11.648 -24.25 -7.523 1 91 85 GLY B C 1
ATOM 1597 O O . GLY B 1 85 ? 12.125 -23.391 -6.773 1 91 85 GLY B O 1
ATOM 1598 N N . PHE B 1 86 ? 12.055 -25.531 -7.484 1 87.75 86 PHE B N 1
ATOM 1599 C CA . PHE B 1 86 ? 13.172 -26.031 -6.707 1 87.75 86 PHE B CA 1
ATOM 1600 C C . PHE B 1 86 ? 12.984 -25.734 -5.223 1 87.75 86 PHE B C 1
ATOM 1602 O O . PHE B 1 86 ? 13.922 -25.312 -4.547 1 87.75 86 PHE B O 1
ATOM 1609 N N . ASN B 1 87 ? 11.82 -25.828 -4.805 1 92.44 87 ASN B N 1
ATOM 1610 C CA . ASN B 1 87 ? 11.469 -25.656 -3.4 1 92.44 87 ASN B CA 1
ATOM 1611 C C . ASN B 1 87 ? 11.773 -24.25 -2.916 1 92.44 87 ASN B C 1
AT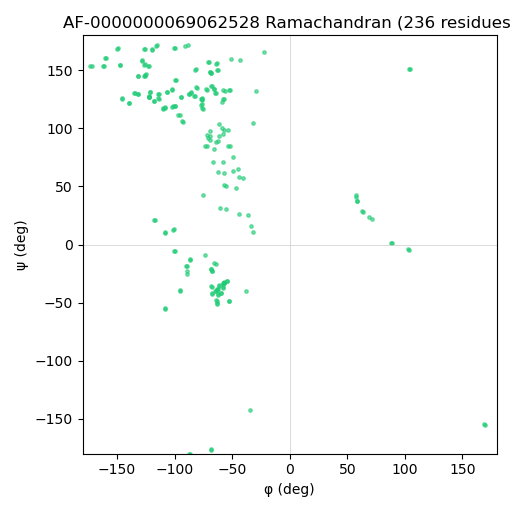OM 1613 O O . ASN B 1 87 ? 12.203 -24.047 -1.777 1 92.44 87 ASN B O 1
ATOM 1617 N N . ARG B 1 88 ? 11.727 -23.312 -3.855 1 94.56 88 ARG B N 1
ATOM 1618 C CA . ARG B 1 88 ? 11.859 -21.906 -3.488 1 94.56 88 ARG B CA 1
ATOM 1619 C C . ARG B 1 88 ? 10.5 -21.219 -3.402 1 94.56 88 ARG B C 1
ATOM 1621 O O . ARG B 1 88 ? 9.609 -21.5 -4.215 1 94.56 88 ARG B O 1
ATOM 1628 N N . TYR B 1 89 ? 10.367 -20.328 -2.395 1 97.62 89 TYR B N 1
ATOM 1629 C CA . TYR B 1 89 ? 9.078 -19.688 -2.156 1 97.62 89 TYR B CA 1
ATOM 1630 C C . TYR B 1 89 ? 9.25 -18.172 -2 1 97.62 89 TYR B C 1
ATOM 1632 O O . TYR B 1 89 ? 10.234 -17.719 -1.425 1 97.62 89 TYR B O 1
ATOM 1640 N N . ILE B 1 90 ? 8.305 -17.469 -2.459 1 98.44 90 ILE B N 1
ATOM 1641 C CA . ILE B 1 90 ? 8.133 -16.031 -2.209 1 98.44 90 ILE B CA 1
ATOM 1642 C C . ILE B 1 90 ? 6.715 -15.766 -1.711 1 98.44 90 ILE B C 1
ATOM 1644 O O . ILE B 1 90 ? 5.828 -16.609 -1.868 1 98.44 90 ILE B O 1
ATOM 1648 N N . HIS B 1 91 ? 6.477 -14.711 -1.068 1 98.88 91 HIS B N 1
ATOM 1649 C CA . HIS B 1 91 ? 5.141 -14.188 -0.802 1 98.88 91 HIS B CA 1
ATOM 1650 C C . HIS B 1 91 ? 4.848 -12.953 -1.648 1 98.88 91 HIS B C 1
ATOM 1652 O O . HIS B 1 91 ? 5.66 -12.023 -1.701 1 98.88 91 HIS B O 1
ATOM 1658 N N . VAL B 1 92 ? 3.699 -12.984 -2.27 1 98.81 92 VAL B N 1
ATOM 1659 C CA . VAL B 1 92 ? 3.305 -11.906 -3.164 1 98.81 92 VAL B CA 1
ATOM 1660 C C . VAL B 1 92 ? 1.994 -11.289 -2.682 1 98.81 92 VAL B C 1
ATOM 1662 O O . VAL B 1 92 ? 1.041 -12 -2.367 1 98.81 92 VAL B O 1
ATOM 1665 N N . ARG B 1 93 ? 1.976 -10.008 -2.611 1 98.19 93 ARG B N 1
ATOM 1666 C CA . ARG B 1 93 ? 0.722 -9.297 -2.373 1 98.19 93 ARG B CA 1
ATOM 1667 C C . ARG B 1 93 ? 0.175 -8.703 -3.666 1 98.19 93 ARG B C 1
ATOM 1669 O O . ARG B 1 93 ? 0.846 -7.902 -4.32 1 98.19 93 ARG B O 1
ATOM 1676 N N . ILE B 1 94 ? -0.976 -9.133 -4.016 1 98.44 94 ILE B N 1
ATOM 1677 C CA . ILE B 1 94 ? -1.667 -8.648 -5.207 1 98.44 94 ILE B CA 1
ATOM 1678 C C . ILE B 1 94 ? -2.934 -7.902 -4.801 1 98.44 94 ILE B C 1
ATOM 1680 O O . ILE B 1 94 ? -3.781 -8.445 -4.086 1 98.44 94 ILE B O 1
ATOM 1684 N N . TYR B 1 95 ? -3.066 -6.672 -5.266 1 96.69 95 TYR B N 1
ATOM 1685 C CA . TYR B 1 95 ? -4.301 -5.91 -5.105 1 96.69 95 TYR B CA 1
ATOM 1686 C C . TYR B 1 95 ? -5.195 -6.059 -6.332 1 96.69 95 TYR B C 1
ATOM 1688 O O . TYR B 1 95 ? -4.746 -5.855 -7.461 1 96.69 95 TYR B O 1
ATOM 1696 N N . LYS B 1 96 ? -6.402 -6.434 -6.102 1 97.25 96 LYS B N 1
ATOM 1697 C CA . LYS B 1 96 ? -7.43 -6.5 -7.137 1 97.25 96 LYS B CA 1
ATOM 1698 C C . LYS B 1 96 ? -8.586 -5.555 -6.824 1 97.25 96 LYS B C 1
ATOM 1700 O O . LYS B 1 96 ? -9.234 -5.68 -5.781 1 97.25 96 LYS B O 1
ATOM 1705 N N . ASP B 1 97 ? -8.883 -4.668 -7.746 1 93.88 97 ASP B N 1
ATOM 1706 C CA . ASP B 1 97 ? -9.945 -3.705 -7.492 1 93.88 97 ASP B CA 1
ATOM 1707 C C . ASP B 1 97 ? -11.305 -4.273 -7.898 1 93.88 97 ASP B C 1
ATOM 1709 O O . ASP B 1 97 ? -11.398 -5.422 -8.336 1 93.88 97 ASP B O 1
ATOM 1713 N N . LEU B 1 98 ? -12.398 -3.504 -7.73 1 88.94 98 LEU B N 1
ATOM 1714 C CA . LEU B 1 98 ? -13.773 -3.949 -7.938 1 88.94 98 LEU B CA 1
ATOM 1715 C C . LEU B 1 98 ? -14.039 -4.219 -9.414 1 88.94 98 LEU B C 1
ATOM 1717 O O . LEU B 1 98 ? -15 -4.91 -9.758 1 88.94 98 LEU B O 1
ATOM 1721 N N . ARG B 1 99 ? -13.234 -3.648 -10.336 1 92.75 99 ARG B N 1
ATOM 1722 C CA . ARG B 1 99 ? -13.391 -3.859 -11.773 1 92.75 99 ARG B CA 1
ATOM 1723 C C . ARG B 1 99 ? -12.648 -5.109 -12.227 1 92.75 99 ARG B C 1
ATOM 1725 O O . ARG B 1 99 ? -12.742 -5.508 -13.391 1 92.75 99 ARG B O 1
ATOM 1732 N N . GLY B 1 100 ? -11.734 -5.664 -11.32 1 93 100 GLY B N 1
ATOM 1733 C CA . GLY B 1 100 ? -11 -6.871 -11.648 1 93 100 GLY B CA 1
ATOM 1734 C C . GLY B 1 100 ? -9.555 -6.605 -12.039 1 93 100 GLY B C 1
ATOM 1735 O O . GLY B 1 100 ? -8.812 -7.535 -12.367 1 93 100 GLY B O 1
ATOM 1736 N N . ASP B 1 101 ? -9.195 -5.348 -12.125 1 94.56 101 ASP B N 1
ATOM 1737 C CA . ASP B 1 101 ? -7.801 -5.023 -12.406 1 94.56 101 ASP B CA 1
ATOM 1738 C C . ASP B 1 101 ? -6.895 -5.414 -11.242 1 94.56 101 ASP B C 1
ATOM 1740 O O . ASP B 1 101 ? -7.227 -5.164 -10.086 1 94.56 101 ASP B O 1
ATOM 1744 N N . ALA B 1 102 ? -5.719 -6.031 -11.617 1 97.44 102 ALA B N 1
ATOM 1745 C CA . ALA B 1 102 ? -4.82 -6.535 -10.578 1 97.44 102 ALA B CA 1
ATOM 1746 C C . ALA B 1 102 ? -3.41 -5.98 -10.766 1 97.44 102 ALA B C 1
ATOM 1748 O O . ALA B 1 102 ? -2.977 -5.73 -11.891 1 97.44 102 ALA B O 1
ATOM 1749 N N . SER B 1 103 ? -2.756 -5.746 -9.656 1 96.75 103 SER B N 1
ATOM 1750 C CA . SER B 1 103 ? -1.361 -5.316 -9.672 1 96.75 103 SER B CA 1
ATOM 1751 C C . SER B 1 103 ? -0.604 -5.848 -8.461 1 96.75 103 SER B C 1
ATOM 1753 O O . SER B 1 103 ? -1.201 -6.102 -7.41 1 96.75 103 SER B O 1
ATOM 1755 N N . VAL B 1 104 ? 0.68 -5.973 -8.633 1 98.06 104 VAL B N 1
ATOM 1756 C CA . VAL B 1 104 ? 1.528 -6.43 -7.539 1 98.06 104 VAL B CA 1
ATOM 1757 C C . VAL B 1 104 ? 1.872 -5.254 -6.629 1 98.06 104 VAL B C 1
ATOM 1759 O O . VAL B 1 104 ? 2.352 -4.215 -7.098 1 98.06 104 VAL B O 1
ATOM 1762 N N . THR B 1 105 ? 1.624 -5.426 -5.352 1 94.81 105 THR B N 1
ATOM 1763 C CA . THR B 1 105 ? 1.905 -4.375 -4.375 1 94.81 105 THR B CA 1
ATOM 1764 C C . THR B 1 105 ? 3.273 -4.59 -3.732 1 94.81 105 THR B C 1
ATOM 1766 O O . THR B 1 105 ? 4 -3.629 -3.475 1 94.81 105 THR B O 1
ATOM 1769 N N . SER B 1 106 ? 3.566 -5.816 -3.457 1 95.56 106 SER B N 1
ATOM 1770 C CA . SER B 1 106 ? 4.824 -6.133 -2.789 1 95.56 106 SER B CA 1
ATOM 1771 C C . SER B 1 106 ? 5.188 -7.605 -2.959 1 95.56 106 SER B C 1
ATOM 1773 O O . SER B 1 106 ? 4.305 -8.453 -3.117 1 95.56 106 SER B O 1
ATOM 1775 N N . VAL B 1 107 ? 6.551 -7.891 -2.895 1 98.25 107 VAL B N 1
ATOM 1776 C CA . VAL B 1 107 ? 7.066 -9.25 -2.971 1 98.25 107 VAL B CA 1
ATOM 1777 C C . VAL B 1 107 ? 8.078 -9.492 -1.853 1 98.25 107 VAL B C 1
ATOM 1779 O O . VAL B 1 107 ? 8.992 -8.688 -1.653 1 98.25 107 VAL B O 1
ATOM 1782 N N . GLN B 1 108 ? 7.922 -10.516 -1.135 1 98.31 108 GLN B N 1
ATOM 1783 C CA . GLN B 1 108 ? 8.922 -10.984 -0.181 1 98.31 108 GLN B CA 1
ATOM 1784 C C . GLN B 1 108 ? 9.695 -12.172 -0.737 1 98.31 108 GLN B C 1
ATOM 1786 O O . GLN B 1 108 ? 9.094 -13.164 -1.168 1 98.31 108 GLN B O 1
ATOM 1791 N N . LEU B 1 109 ? 10.938 -12.109 -0.6 1 97.44 109 LEU B N 1
ATOM 1792 C CA . LEU B 1 109 ? 11.828 -13.141 -1.118 1 97.44 109 LEU B CA 1
ATOM 1793 C C . LEU B 1 109 ? 12.266 -14.094 -0.007 1 97.44 109 LEU B C 1
ATOM 1795 O O . LEU B 1 109 ? 11.984 -13.852 1.169 1 97.44 109 LEU B O 1
ATOM 1799 N N . GLU B 1 110 ? 12.875 -15.164 -0.405 1 97 110 GLU B N 1
ATOM 1800 C CA . GLU B 1 110 ? 13.578 -16.094 0.48 1 97 110 GLU B CA 1
ATOM 1801 C C . GLU B 1 110 ? 12.641 -16.641 1.549 1 97 110 GLU B C 1
ATOM 1803 O O . GLU B 1 110 ? 12.992 -16.703 2.729 1 97 110 GLU B O 1
ATOM 1808 N N . LYS B 1 111 ? 11.5 -16.969 1.21 1 98.31 111 LYS B N 1
ATOM 1809 C CA . LYS B 1 111 ? 10.547 -17.641 2.102 1 98.31 111 LYS B CA 1
ATOM 1810 C C . LYS B 1 111 ? 10.664 -19.156 1.995 1 98.31 111 LYS B C 1
ATOM 1812 O O . LYS B 1 111 ? 11.398 -19.672 1.151 1 98.31 111 LYS B O 1
ATOM 1817 N N . THR B 1 112 ? 9.953 -19.828 2.922 1 98.38 112 THR B N 1
ATOM 1818 C CA . THR B 1 112 ? 9.844 -21.281 2.891 1 98.38 112 THR B CA 1
ATOM 1819 C C . THR B 1 112 ? 8.375 -21.719 2.912 1 98.38 112 THR B C 1
ATOM 1821 O O . THR B 1 112 ? 7.488 -20.891 3.154 1 98.38 112 THR B O 1
ATOM 1824 N N . LEU B 1 113 ? 8.18 -22.953 2.643 1 98.12 113 LEU B N 1
ATOM 1825 C CA . LEU B 1 113 ? 6.832 -23.5 2.682 1 98.12 113 LEU B CA 1
ATOM 1826 C C . LEU B 1 113 ? 6.195 -23.281 4.051 1 98.12 113 LEU B C 1
ATOM 1828 O O . LEU B 1 113 ? 4.996 -23.016 4.145 1 98.12 113 LEU B O 1
ATOM 1832 N N . SER B 1 114 ? 7.012 -23.312 5.125 1 98.06 114 SER B N 1
ATOM 1833 C CA . SER B 1 114 ? 6.48 -23.297 6.48 1 98.06 114 SER B CA 1
ATOM 1834 C C . SER B 1 114 ? 6.328 -21.859 6.988 1 98.06 114 SER B C 1
ATOM 1836 O O . SER B 1 114 ? 5.684 -21.625 8.016 1 98.06 114 SER B O 1
ATOM 1838 N N . ASP B 1 115 ? 7.012 -20.938 6.344 1 98.5 115 ASP B N 1
ATOM 1839 C CA . ASP B 1 115 ? 6.844 -19.562 6.777 1 98.5 115 ASP B CA 1
ATOM 1840 C C . ASP B 1 115 ? 5.379 -19.125 6.707 1 98.5 115 ASP B C 1
ATOM 1842 O O . ASP B 1 115 ? 4.738 -19.266 5.664 1 98.5 115 ASP B O 1
ATOM 1846 N N . PRO B 1 116 ? 4.828 -18.641 7.789 1 98 116 PRO B N 1
ATOM 1847 C CA . PRO B 1 116 ? 3.445 -18.172 7.699 1 98 116 PRO B CA 1
ATOM 1848 C C . PRO B 1 116 ? 3.309 -16.906 6.848 1 98 116 PRO B C 1
ATOM 1850 O O . PRO B 1 116 ? 4.234 -16.094 6.793 1 98 116 PRO B O 1
ATOM 1853 N N . ILE B 1 117 ? 2.156 -16.812 6.18 1 97.62 117 ILE B N 1
ATOM 1854 C CA . ILE B 1 117 ? 1.838 -15.57 5.477 1 97.62 117 ILE B CA 1
ATOM 1855 C C . ILE B 1 117 ? 1.405 -14.508 6.477 1 97.62 117 ILE B C 1
ATOM 1857 O O . ILE B 1 117 ? 0.374 -14.648 7.137 1 97.62 117 ILE B O 1
ATOM 1861 N N . GLU B 1 118 ? 2.121 -13.43 6.586 1 96.06 118 GLU B N 1
ATOM 1862 C CA . GLU B 1 118 ? 1.807 -12.297 7.445 1 96.06 118 GLU B CA 1
ATOM 1863 C C . GLU B 1 118 ? 1.547 -11.031 6.625 1 96.06 118 GLU B C 1
ATOM 1865 O O . GLU B 1 118 ? 1.732 -11.031 5.406 1 96.06 118 GLU B O 1
ATOM 1870 N N . TYR B 1 119 ? 1.06 -10.008 7.418 1 92.19 119 TYR B N 1
ATOM 1871 C CA . TYR B 1 119 ? 0.868 -8.734 6.738 1 92.19 119 TYR B CA 1
ATOM 1872 C C . TYR B 1 119 ? 2.201 -8.156 6.285 1 92.19 119 TYR B C 1
ATOM 1874 O O . TYR B 1 119 ? 3.184 -8.188 7.031 1 92.19 119 TYR B O 1
ATOM 1882 N N . PHE B 1 120 ? 2.117 -7.711 4.973 1 90.38 120 PHE B N 1
ATOM 1883 C CA . PHE B 1 120 ? 3.312 -7.055 4.457 1 90.38 120 PHE B CA 1
ATOM 1884 C C . PHE B 1 120 ? 2.963 -6.125 3.301 1 90.38 120 PHE B C 1
ATOM 1886 O O . PHE B 1 120 ? 1.899 -6.258 2.689 1 90.38 120 PHE B O 1
#

Solvent-accessible surface area (backbone atoms only — not comparable to full-atom values): 14692 Å² total; per-residue (Å²): 136,84,80,78,77,77,77,80,79,79,78,77,76,78,72,79,73,75,78,65,81,76,54,85,62,64,50,68,81,40,72,48,46,73,64,52,37,52,53,52,60,74,38,40,70,63,54,58,69,71,50,61,89,67,74,51,69,89,45,86,68,48,80,38,54,54,29,31,28,42,26,83,45,51,33,36,39,36,41,30,36,28,33,45,51,93,88,34,26,30,39,37,32,34,41,30,37,83,89,64,55,70,44,77,75,47,75,44,72,87,42,49,92,80,56,77,92,69,83,125,135,85,80,80,72,84,75,79,78,81,78,73,81,81,68,76,72,71,82,71,77,71,56,84,65,64,48,67,83,40,74,49,46,73,67,52,37,51,51,51,58,74,38,40,68,62,54,60,70,71,48,61,89,66,75,50,68,90,47,86,69,49,80,40,56,54,30,32,28,42,26,83,45,51,34,36,40,35,42,29,38,28,34,46,51,92,89,33,26,31,40,38,31,35,41,30,38,84,89,64,56,68,44,76,75,47,76,44,72,87,43,50,92,81,56,77,92,70,83,126

Secondary structure (DSSP, 8-state):
-------------------S--SSS----EE--HHHHHHHHHTHHHHHHHSPTTTTSSSPPP-EEEEEEEEEEEEEEEEEEEEEETTEEEEEEEEEETT--EEEEEEEEEE-TTSPP---/----------------------SSS----EE--HHHHHHHHHTHHHHHHHSPTTTTSSSPPP-EEEEEEEEEEEEEEEEEEEEEETTEEEEEEEEEETT--EEEEEEEEEE-TTSPP---

Foldseek 3Di:
DPPPPPPPPPPPPPPCPVPPPPPVQKADKDFDDPVNQVVCVVCVVVVVVPDDPCPQVPHDDDDDGGIDIDHDFAFDWDWDWDDDDPQFIKTWIWTAGPVGDIDTDDIGGRDGPPDDGDDD/DPPDPPPPPPPPPCPVPPDPPVPVQKADKDFDDPVVQVVCVVCVVVVVVPDDPCPQVPHDDDDDGGIDIDHDFAFDWDWDWDDDDPQFIKTWIWTAGPVGDIDTDDIGGRDGPPDDGDDD

Nearest PDB structures (foldseek):
  2oct-assembly1_A  TM=8.407E-01  e=4.206E-07  Homo sapiens
  1n9j-assembly1_B  TM=4.298E-01  e=3.346E-07  Homo sapiens
  7vww-assembly3_E  TM=4.256E-01  e=4.842E-02  Dioscoreophyllum cumminsii
  8pbz-assembly1_D  TM=2.743E-01  e=5.333E-01  Mycoplasmoides genitalium G37
  2oct-assembly1_A  TM=8.396E-01  e=5.027E-07  Homo sapiens